Protein AF-A0A537DI95-F1 (afdb_monomer_lite)

Structure (mmCIF, N/CA/C/O backbone):
data_AF-A0A537DI95-F1
#
_entry.id   AF-A0A537DI95-F1
#
loop_
_atom_site.group_PDB
_atom_site.id
_atom_site.type_symbol
_atom_site.label_atom_id
_atom_site.label_alt_id
_atom_site.label_comp_id
_atom_site.label_asym_id
_atom_site.label_entity_id
_atom_site.label_seq_id
_atom_site.pdbx_PDB_ins_code
_atom_site.Cartn_x
_atom_site.Cartn_y
_atom_site.Cartn_z
_atom_site.occupancy
_atom_site.B_iso_or_equiv
_atom_site.auth_seq_id
_atom_site.auth_comp_id
_atom_site.auth_asym_id
_atom_site.auth_atom_id
_atom_site.pdbx_PDB_model_num
ATOM 1 N N . MET A 1 1 ? 97.291 -6.977 -95.701 1.00 36.62 1 MET A N 1
ATOM 2 C CA . MET A 1 1 ? 97.987 -6.094 -94.737 1.00 36.62 1 MET A CA 1
ATOM 3 C C . MET A 1 1 ? 97.280 -6.168 -93.389 1.00 36.62 1 MET A C 1
ATOM 5 O O . MET A 1 1 ? 96.060 -6.193 -93.351 1.00 36.62 1 MET A O 1
ATOM 9 N N . ARG A 1 2 ? 98.071 -6.293 -92.317 1.00 35.00 2 ARG A N 1
ATOM 10 C CA . ARG A 1 2 ? 97.693 -6.465 -90.901 1.00 35.00 2 ARG A CA 1
ATOM 11 C C . ARG A 1 2 ? 96.814 -5.337 -90.342 1.00 35.00 2 ARG A C 1
ATOM 13 O O . ARG A 1 2 ? 97.112 -4.180 -90.614 1.00 35.00 2 ARG A O 1
ATOM 20 N N . LYS A 1 3 ? 95.930 -5.691 -89.397 1.00 33.97 3 LYS A N 1
ATOM 21 C CA . LYS A 1 3 ? 95.768 -5.083 -88.047 1.00 33.97 3 LYS A CA 1
ATOM 22 C C . LYS A 1 3 ? 94.755 -5.940 -87.259 1.00 33.97 3 LYS A C 1
ATOM 24 O O . LYS A 1 3 ? 93.611 -6.040 -87.663 1.00 33.97 3 LYS A O 1
ATOM 29 N N . ARG A 1 4 ? 95.220 -6.864 -86.408 1.00 35.16 4 ARG A N 1
ATOM 30 C CA . ARG A 1 4 ? 95.488 -6.739 -84.953 1.00 35.16 4 ARG A CA 1
ATOM 31 C C . ARG A 1 4 ? 94.231 -6.430 -84.118 1.00 35.16 4 ARG A C 1
ATOM 33 O O . ARG A 1 4 ? 93.768 -5.299 -84.102 1.00 35.16 4 ARG A O 1
ATOM 40 N N . PHE A 1 5 ? 93.775 -7.464 -83.404 1.00 39.84 5 PHE A N 1
ATOM 41 C CA . PHE A 1 5 ? 92.898 -7.423 -82.227 1.00 39.84 5 PHE A CA 1
ATOM 42 C C . PHE A 1 5 ? 93.442 -6.495 -81.129 1.00 39.84 5 PHE A C 1
ATOM 44 O O . PHE A 1 5 ? 94.660 -6.314 -81.024 1.00 39.84 5 PHE A O 1
ATOM 51 N N . PRO A 1 6 ? 92.555 -6.065 -80.219 1.00 50.44 6 PRO A N 1
ATOM 52 C CA . PRO A 1 6 ? 92.798 -6.383 -78.819 1.00 50.44 6 PRO A CA 1
ATOM 53 C C . PRO A 1 6 ? 91.585 -7.008 -78.112 1.00 50.44 6 PRO A C 1
ATOM 55 O O . PRO A 1 6 ? 90.429 -6.672 -78.349 1.00 50.44 6 PRO A O 1
ATOM 58 N N . PHE A 1 7 ? 91.930 -7.935 -77.223 1.00 36.12 7 PHE A N 1
ATOM 59 C CA . PHE A 1 7 ? 91.171 -8.432 -76.079 1.00 36.12 7 PHE A CA 1
ATOM 60 C C . PHE A 1 7 ? 90.617 -7.289 -75.212 1.00 36.12 7 PHE A C 1
ATOM 62 O O . PHE A 1 7 ? 91.376 -6.374 -74.894 1.00 36.12 7 PHE A O 1
ATOM 69 N N . LEU A 1 8 ? 89.381 -7.413 -74.710 1.00 35.69 8 LEU A N 1
ATOM 70 C CA . LEU A 1 8 ? 89.008 -6.847 -73.407 1.00 35.69 8 LEU A CA 1
ATOM 71 C C . LEU A 1 8 ? 87.757 -7.514 -72.799 1.00 35.69 8 LEU A C 1
ATOM 73 O O . LEU A 1 8 ? 86.668 -7.470 -73.356 1.00 35.69 8 LEU A O 1
ATOM 77 N N . LEU A 1 9 ? 88.010 -8.122 -71.638 1.00 35.16 9 LEU A N 1
ATOM 78 C CA . LEU A 1 9 ? 87.173 -8.391 -70.464 1.00 35.16 9 LEU A CA 1
ATOM 79 C C . LEU A 1 9 ? 85.771 -9.026 -70.578 1.00 35.16 9 LEU A C 1
ATOM 81 O O . LEU A 1 9 ? 84.756 -8.394 -70.847 1.00 35.16 9 LEU A O 1
ATOM 85 N N . LEU A 1 10 ? 85.759 -10.272 -70.104 1.00 32.09 10 LEU A N 1
ATOM 86 C CA . LEU A 1 10 ? 84.747 -10.910 -69.268 1.00 32.09 10 LEU A CA 1
ATOM 87 C C . LEU A 1 10 ? 84.244 -9.973 -68.141 1.00 32.09 10 LEU A C 1
ATOM 89 O O . LEU A 1 10 ? 85.007 -9.640 -67.237 1.00 32.09 10 LEU A O 1
ATOM 93 N N . VAL A 1 11 ? 82.953 -9.628 -68.138 1.00 38.03 11 VAL A N 1
ATOM 94 C CA . VAL A 1 11 ? 82.204 -9.350 -66.900 1.00 38.03 11 VAL A CA 1
ATOM 95 C C . VAL A 1 11 ? 80.942 -10.202 -66.919 1.00 38.03 11 VAL A C 1
ATOM 97 O O . VAL A 1 11 ? 80.078 -10.078 -67.782 1.00 38.03 11 VAL A O 1
ATOM 100 N N . LEU A 1 12 ? 80.904 -11.114 -65.956 1.00 33.47 12 LEU A N 1
ATOM 101 C CA . LEU A 1 12 ? 79.814 -12.009 -65.622 1.00 33.47 12 LEU A CA 1
ATOM 102 C C . LEU A 1 12 ? 78.668 -11.180 -65.006 1.00 33.47 12 LEU A C 1
ATOM 104 O O . LEU A 1 12 ? 78.803 -10.696 -63.886 1.00 33.47 12 LEU A O 1
ATOM 108 N N . THR A 1 13 ? 77.531 -11.042 -65.684 1.00 41.41 13 THR A N 1
ATOM 109 C CA . THR A 1 13 ? 76.255 -10.678 -65.037 1.00 41.41 13 THR A CA 1
ATOM 110 C C . THR A 1 13 ? 75.228 -11.766 -65.307 1.00 41.41 13 THR A C 1
ATOM 112 O O . THR A 1 13 ? 74.263 -11.620 -66.049 1.00 41.41 13 THR A O 1
ATOM 115 N N . LEU A 1 14 ? 75.470 -12.908 -64.664 1.00 38.25 14 LEU A N 1
ATOM 116 C CA . LEU A 1 14 ? 74.474 -13.941 -64.443 1.00 38.25 14 LEU A CA 1
ATOM 117 C C . LEU A 1 14 ? 73.620 -13.526 -63.231 1.00 38.25 14 LEU A C 1
ATOM 119 O O . LEU A 1 14 ? 73.817 -14.030 -62.131 1.00 38.25 14 LEU A O 1
ATOM 123 N N . SER A 1 15 ? 72.687 -12.589 -63.400 1.00 35.62 15 SER A N 1
ATOM 124 C CA . SER A 1 15 ? 71.557 -12.471 -62.469 1.00 35.62 15 SER A CA 1
ATOM 125 C C . SER A 1 15 ? 70.355 -13.110 -63.133 1.00 35.62 15 SER A C 1
ATOM 127 O O . SER A 1 15 ? 69.683 -12.514 -63.974 1.00 35.62 15 SER A O 1
ATOM 129 N N . ALA A 1 16 ? 70.183 -14.383 -62.782 1.00 39.91 16 ALA A N 1
ATOM 130 C CA . ALA A 1 16 ? 69.050 -15.216 -63.114 1.00 39.91 16 ALA A CA 1
ATOM 131 C C . ALA A 1 16 ? 67.738 -14.436 -62.994 1.00 39.91 16 ALA A C 1
ATOM 133 O O . ALA A 1 16 ? 67.516 -13.694 -62.036 1.00 39.91 16 ALA A O 1
ATOM 134 N N . ALA A 1 17 ? 66.879 -14.659 -63.982 1.00 40.47 17 ALA A N 1
ATOM 135 C CA . ALA A 1 17 ? 65.472 -14.331 -63.950 1.00 40.47 17 ALA A CA 1
ATOM 136 C C . ALA A 1 17 ? 64.848 -14.875 -62.655 1.00 40.47 17 ALA A C 1
ATOM 138 O O . ALA A 1 17 ? 64.492 -16.048 -62.558 1.00 40.47 17 ALA A O 1
ATOM 139 N N . VAL A 1 18 ? 64.729 -14.013 -61.647 1.00 37.56 18 VAL A N 1
ATOM 140 C CA . VAL A 1 18 ? 63.833 -14.243 -60.522 1.00 37.56 18 VAL A CA 1
ATOM 141 C C . VAL A 1 18 ? 62.450 -13.908 -61.046 1.00 37.56 18 VAL A C 1
ATOM 143 O O . VAL A 1 18 ? 62.090 -12.746 -61.200 1.00 37.56 18 VAL A O 1
ATOM 146 N N . ILE A 1 19 ? 61.697 -14.947 -61.373 1.00 46.72 19 ILE A N 1
ATOM 147 C CA . ILE A 1 19 ? 60.244 -14.881 -61.409 1.00 46.72 19 ILE A CA 1
ATOM 148 C C . ILE A 1 19 ? 59.787 -14.722 -59.951 1.00 46.72 19 ILE A C 1
ATOM 150 O O . ILE A 1 19 ? 60.068 -15.620 -59.157 1.00 46.72 19 ILE A O 1
ATOM 154 N N . PRO A 1 20 ? 59.023 -13.686 -59.571 1.00 39.56 20 PRO A N 1
ATOM 155 C CA . PRO A 1 20 ? 58.058 -13.820 -58.502 1.00 39.56 20 PRO A CA 1
ATOM 156 C C . PRO A 1 20 ? 56.723 -14.139 -59.170 1.00 39.56 20 PRO A C 1
ATOM 158 O O . PRO A 1 20 ? 55.907 -13.274 -59.479 1.00 39.56 20 PRO A O 1
ATOM 161 N N . GLY A 1 21 ? 56.527 -15.429 -59.424 1.00 39.84 21 GLY A N 1
ATOM 162 C CA . GLY A 1 21 ? 55.197 -15.999 -59.358 1.00 39.84 21 GLY A CA 1
ATOM 163 C C . GLY A 1 21 ? 54.777 -15.944 -57.894 1.00 39.84 21 GLY A C 1
ATOM 164 O O . GLY A 1 21 ? 55.606 -16.172 -57.016 1.00 39.84 21 GLY A O 1
ATOM 165 N N . PHE A 1 22 ? 53.499 -15.646 -57.673 1.00 41.50 22 PHE A N 1
ATOM 166 C CA . PHE A 1 22 ? 52.815 -15.492 -56.384 1.00 41.50 22 PHE A CA 1
ATOM 167 C C . PHE A 1 22 ? 52.961 -14.124 -55.703 1.00 41.50 22 PHE A C 1
ATOM 169 O O . PHE A 1 22 ? 53.758 -13.954 -54.793 1.00 41.50 22 PHE A O 1
ATOM 176 N N . ILE A 1 23 ? 52.047 -13.206 -56.045 1.00 37.22 23 ILE A N 1
ATOM 177 C CA . ILE A 1 23 ? 51.017 -12.765 -55.087 1.00 37.22 23 ILE A CA 1
ATOM 178 C C . ILE A 1 23 ? 49.679 -12.707 -55.843 1.00 37.22 23 ILE A C 1
ATOM 180 O O . ILE A 1 23 ? 49.309 -11.687 -56.415 1.00 37.22 23 ILE A O 1
ATOM 184 N N . PHE A 1 24 ? 48.952 -13.826 -55.881 1.00 31.92 24 PHE A N 1
ATOM 185 C CA . PHE A 1 24 ? 47.509 -13.789 -56.123 1.00 31.92 24 PHE A CA 1
ATOM 186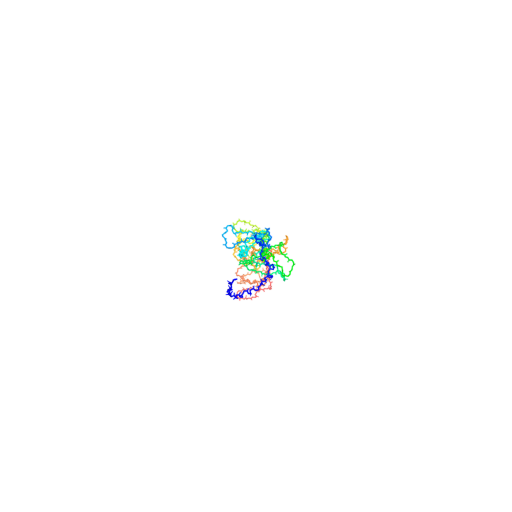 C C . PHE A 1 24 ? 46.818 -13.487 -54.790 1.00 31.92 24 PHE A C 1
ATOM 188 O O . PHE A 1 24 ? 47.122 -14.111 -53.776 1.00 31.92 24 PHE A O 1
ATOM 195 N N . SER A 1 25 ? 45.892 -12.528 -54.820 1.00 32.31 25 SER A N 1
ATOM 196 C CA . SER A 1 25 ? 44.996 -12.137 -53.727 1.00 32.31 25 SER A CA 1
ATOM 197 C C . SER A 1 25 ? 45.682 -11.704 -52.428 1.00 32.31 25 SER A C 1
ATOM 199 O O . SER A 1 25 ? 45.582 -12.369 -51.398 1.00 32.31 25 SER A O 1
ATOM 201 N N . ALA A 1 26 ? 46.196 -10.470 -52.412 1.00 32.50 26 ALA A N 1
ATOM 202 C CA . ALA A 1 26 ? 45.923 -9.650 -51.238 1.00 32.50 26 ALA A CA 1
ATOM 203 C C . ALA A 1 26 ? 44.394 -9.586 -51.134 1.00 32.50 26 ALA A C 1
ATOM 205 O O . ALA A 1 26 ? 43.740 -8.909 -51.927 1.00 32.50 26 ALA A O 1
ATOM 206 N N . ARG A 1 27 ? 43.796 -10.371 -50.230 1.00 35.31 27 ARG A N 1
ATOM 207 C CA . ARG A 1 27 ? 42.450 -10.057 -49.762 1.00 35.31 27 ARG A CA 1
ATOM 208 C C . ARG A 1 27 ? 42.554 -8.604 -49.321 1.00 35.31 27 ARG A C 1
ATOM 210 O O . ARG A 1 27 ? 43.265 -8.328 -48.360 1.00 35.31 27 ARG A O 1
ATOM 217 N N . ALA A 1 28 ? 41.940 -7.681 -50.053 1.00 37.25 28 ALA A N 1
ATOM 218 C CA . ALA A 1 28 ? 41.665 -6.370 -49.503 1.00 37.25 28 ALA A CA 1
ATOM 219 C C . ALA A 1 28 ? 40.758 -6.644 -48.297 1.00 37.25 28 ALA A C 1
ATOM 221 O O . ALA A 1 28 ? 39.563 -6.875 -48.449 1.00 37.25 28 ALA A O 1
ATOM 222 N N . SER A 1 29 ? 41.353 -6.807 -47.115 1.00 48.12 29 SER A N 1
ATOM 223 C CA . SER A 1 29 ? 40.622 -6.948 -45.867 1.00 48.12 29 SER A CA 1
ATOM 224 C C . SER A 1 29 ? 40.132 -5.552 -45.520 1.00 48.12 29 SER A C 1
ATOM 226 O O . SER A 1 29 ? 40.878 -4.726 -44.997 1.00 48.12 29 SER A O 1
ATOM 228 N N . GLY A 1 30 ? 38.913 -5.267 -45.941 1.00 56.25 30 GLY A N 1
ATOM 229 C CA . GLY A 1 30 ? 38.257 -3.987 -45.765 1.00 56.25 30 GLY A CA 1
ATOM 230 C C . GLY A 1 30 ? 36.872 -4.062 -46.386 1.00 56.25 30 GLY A C 1
ATOM 231 O O . GLY A 1 30 ? 36.700 -4.644 -47.459 1.00 56.25 30 GLY A O 1
ATOM 232 N N . CYS A 1 31 ? 35.880 -3.484 -45.720 1.00 68.31 31 CYS A N 1
ATOM 233 C CA . CYS A 1 31 ? 34.592 -3.198 -46.332 1.00 68.31 31 CYS A CA 1
ATOM 234 C C . CYS A 1 31 ? 34.816 -2.300 -47.563 1.00 68.31 31 CYS A C 1
ATOM 236 O O . CYS A 1 31 ? 35.780 -1.528 -47.628 1.00 68.31 31 CYS A O 1
ATOM 238 N N . THR A 1 32 ? 33.916 -2.354 -48.543 1.00 64.88 32 THR A N 1
ATOM 239 C CA . THR A 1 32 ? 33.820 -1.284 -49.541 1.00 64.88 32 THR A CA 1
ATOM 240 C C . THR A 1 32 ? 33.408 -0.015 -48.804 1.00 64.88 32 THR A C 1
ATOM 242 O O . THR A 1 32 ? 32.248 0.108 -48.433 1.00 64.88 32 THR A O 1
ATOM 245 N N . THR A 1 33 ? 34.363 0.877 -48.531 1.00 67.12 33 THR A N 1
A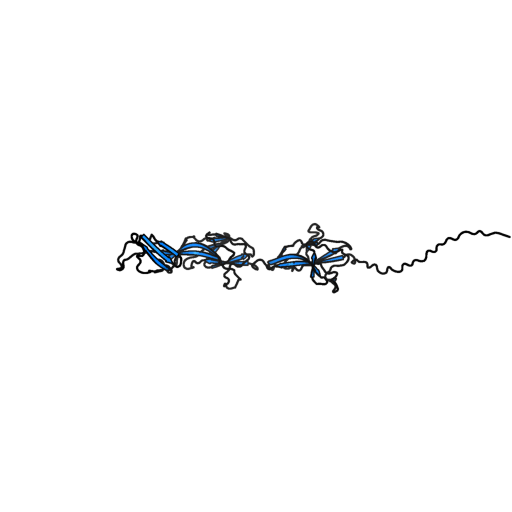TOM 246 C CA . THR A 1 33 ? 34.159 2.086 -47.721 1.00 67.12 33 THR A CA 1
ATOM 247 C C . THR A 1 33 ? 32.907 2.852 -48.155 1.00 67.12 33 THR A C 1
ATOM 249 O O . THR A 1 33 ? 32.809 3.170 -49.346 1.00 67.12 33 THR A O 1
ATOM 252 N N . PRO A 1 34 ? 31.998 3.201 -47.222 1.00 77.44 34 PRO A N 1
ATOM 253 C CA . PRO A 1 34 ? 32.125 3.111 -45.756 1.00 77.44 34 PRO A CA 1
ATOM 254 C C . PRO A 1 34 ? 31.781 1.735 -45.144 1.00 77.44 34 PRO A C 1
ATOM 256 O O . PRO A 1 34 ? 30.973 0.991 -45.688 1.00 77.44 34 PRO A O 1
ATOM 259 N N . CYS A 1 35 ? 32.355 1.432 -43.973 1.00 84.38 35 CYS A N 1
ATOM 260 C CA . CYS A 1 35 ? 31.977 0.276 -43.146 1.00 84.38 35 CYS A CA 1
ATOM 261 C C . CYS A 1 35 ? 30.748 0.614 -42.308 1.00 84.38 35 CYS A C 1
ATOM 263 O O . CYS A 1 35 ? 30.704 1.680 -41.697 1.00 84.38 35 CYS A O 1
ATOM 265 N N . SER A 1 36 ? 29.790 -0.303 -42.219 1.00 89.38 36 SER A N 1
ATOM 266 C CA . SER A 1 36 ? 28.550 -0.097 -41.465 1.00 89.38 36 SER A CA 1
ATOM 267 C C . SER A 1 36 ? 28.522 -0.902 -40.167 1.00 89.38 36 SER A C 1
ATOM 269 O O . SER A 1 36 ? 28.853 -2.086 -40.159 1.00 89.38 36 SER A O 1
ATOM 271 N N . VAL A 1 37 ? 28.095 -0.276 -39.070 1.00 89.38 37 VAL A N 1
ATOM 272 C CA . VAL A 1 37 ? 27.913 -0.906 -37.756 1.00 89.38 37 VAL A CA 1
ATOM 273 C C . VAL A 1 37 ? 26.501 -0.629 -37.256 1.00 89.38 37 VAL A C 1
ATOM 275 O O . VAL A 1 37 ? 26.156 0.506 -36.933 1.00 89.38 37 VAL A O 1
ATOM 278 N N . ASP A 1 38 ? 25.692 -1.677 -37.152 1.00 91.75 38 ASP A N 1
ATOM 279 C CA . ASP A 1 38 ? 24.357 -1.607 -36.573 1.00 91.75 38 ASP A CA 1
ATOM 280 C C . ASP A 1 38 ? 24.439 -1.685 -35.048 1.00 91.75 38 ASP A C 1
ATOM 282 O O . ASP A 1 38 ? 24.981 -2.634 -34.471 1.00 91.75 38 ASP A O 1
ATOM 286 N N . THR A 1 39 ? 23.826 -0.702 -34.397 1.00 92.00 39 THR A N 1
ATOM 287 C CA . THR A 1 39 ? 23.592 -0.690 -32.953 1.00 92.00 39 THR A CA 1
ATOM 288 C C . THR A 1 39 ? 22.098 -0.705 -32.683 1.00 92.00 39 THR A C 1
ATOM 290 O O . THR A 1 39 ? 21.354 0.199 -33.073 1.00 92.00 39 THR A O 1
ATOM 293 N N . ILE A 1 40 ? 21.634 -1.760 -32.027 1.00 93.56 40 ILE A N 1
ATOM 294 C CA . ILE A 1 40 ? 20.204 -1.998 -31.825 1.00 93.56 40 ILE A CA 1
ATOM 295 C C . ILE A 1 40 ? 19.898 -2.263 -30.355 1.00 93.56 40 ILE A C 1
ATOM 297 O O . ILE A 1 40 ? 20.807 -2.454 -29.551 1.00 93.56 40 ILE A O 1
ATOM 301 N N . THR A 1 41 ? 18.626 -2.232 -29.971 1.00 93.88 41 THR A N 1
ATOM 302 C CA . THR A 1 41 ? 18.210 -2.462 -28.582 1.00 93.88 41 THR A CA 1
ATOM 303 C C . THR A 1 41 ? 17.019 -3.406 -28.490 1.00 93.88 41 THR A C 1
ATOM 305 O O . THR A 1 41 ? 16.176 -3.461 -29.382 1.00 93.88 41 THR A O 1
ATOM 308 N N . ASN A 1 42 ? 16.936 -4.143 -27.380 1.00 92.19 42 ASN A N 1
ATOM 309 C CA . ASN A 1 42 ? 15.781 -4.974 -27.042 1.00 92.19 42 ASN A CA 1
ATOM 310 C C . ASN A 1 42 ? 14.643 -4.188 -26.358 1.00 92.19 42 ASN A C 1
ATOM 312 O O . ASN A 1 42 ? 13.634 -4.781 -25.976 1.00 92.19 42 ASN A O 1
ATOM 316 N N . VAL A 1 43 ? 14.799 -2.875 -26.170 1.00 92.25 43 VAL A N 1
ATOM 317 C CA . VAL A 1 43 ? 13.762 -1.993 -25.624 1.00 92.25 43 VAL A CA 1
ATOM 318 C C . VAL A 1 43 ? 12.703 -1.709 -26.700 1.00 92.25 43 VAL A C 1
ATOM 320 O O . VAL A 1 43 ? 13.043 -1.163 -27.750 1.00 92.25 43 VAL A O 1
ATOM 323 N N . PRO A 1 44 ? 11.413 -2.019 -26.465 1.00 92.38 44 PRO A N 1
ATOM 324 C CA . PRO A 1 44 ? 10.341 -1.620 -27.374 1.00 92.38 44 PRO A CA 1
ATOM 325 C C . PRO A 1 44 ? 10.199 -0.094 -27.435 1.00 92.38 44 PRO A C 1
ATOM 327 O O . PRO A 1 44 ? 10.202 0.569 -26.398 1.00 92.38 44 PRO A O 1
ATOM 330 N N . SER A 1 45 ? 9.973 0.467 -28.624 1.00 89.31 45 SER A N 1
ATOM 331 C CA . SER A 1 45 ? 9.811 1.920 -28.810 1.00 89.31 45 SER A CA 1
ATOM 332 C C . SER A 1 45 ? 8.622 2.517 -28.045 1.00 89.31 45 SER A C 1
ATOM 334 O O . SER A 1 45 ? 8.646 3.693 -27.696 1.00 89.31 45 SER A O 1
ATOM 336 N N . SER A 1 46 ? 7.600 1.711 -27.735 1.00 85.69 46 SER A N 1
ATOM 337 C CA . SER A 1 46 ? 6.465 2.105 -26.888 1.00 85.69 46 SER A CA 1
ATOM 338 C C . SER A 1 46 ? 6.835 2.309 -25.415 1.00 85.69 46 SER A C 1
ATOM 340 O O . SER A 1 46 ? 6.063 2.895 -24.663 1.00 85.69 46 SER A O 1
ATOM 342 N N . GLU A 1 47 ? 7.975 1.776 -24.978 1.00 87.19 47 GLU A N 1
ATOM 343 C CA . GLU A 1 47 ? 8.453 1.873 -23.597 1.00 87.19 47 GLU A CA 1
ATOM 344 C C . GLU A 1 47 ? 9.443 3.028 -23.443 1.00 87.19 47 GLU A C 1
ATOM 346 O O . GLU A 1 47 ? 9.440 3.706 -22.420 1.00 87.19 47 GLU A O 1
ATOM 351 N N . GLY A 1 48 ? 10.269 3.291 -24.455 1.00 87.38 48 GLY A N 1
ATOM 352 C CA . GLY A 1 48 ? 11.190 4.420 -24.442 1.00 87.38 48 GLY A CA 1
ATOM 353 C C . GLY A 1 48 ? 12.122 4.446 -25.645 1.00 87.38 48 GLY A C 1
ATOM 354 O O . GLY A 1 48 ? 12.164 3.516 -26.450 1.00 87.38 48 GLY A O 1
ATOM 355 N N . VAL A 1 49 ? 12.893 5.528 -25.745 1.00 92.50 49 VAL A N 1
ATOM 356 C CA . VAL A 1 49 ? 13.938 5.698 -26.758 1.00 92.50 49 VAL A CA 1
ATOM 357 C C . VAL A 1 49 ? 15.291 5.678 -26.059 1.00 92.50 49 VAL A C 1
ATOM 359 O O . VAL A 1 49 ? 15.561 6.524 -25.208 1.00 92.50 49 VAL A O 1
ATOM 362 N N . VAL A 1 50 ? 16.145 4.719 -26.416 1.00 94.38 50 VAL A N 1
ATOM 363 C CA . VAL A 1 50 ? 17.511 4.637 -25.884 1.00 94.38 50 VAL A CA 1
ATOM 364 C C . VAL A 1 50 ? 18.422 5.536 -26.712 1.00 94.38 50 VAL A C 1
ATOM 366 O O . VAL A 1 50 ? 18.535 5.336 -27.916 1.00 94.38 50 VAL A O 1
ATOM 369 N N . GLN A 1 51 ? 19.077 6.508 -26.080 1.00 95.44 51 GLN A N 1
ATOM 370 C CA . GLN A 1 51 ? 20.066 7.371 -26.722 1.00 95.44 51 GLN A CA 1
ATOM 371 C C . GLN A 1 51 ? 21.486 6.852 -26.495 1.00 95.44 51 GLN A C 1
ATOM 373 O O . GLN A 1 51 ? 21.839 6.384 -25.404 1.00 95.44 51 GLN A O 1
ATOM 378 N N . VAL A 1 52 ? 22.319 7.015 -27.516 1.00 95.75 52 VAL A N 1
ATOM 379 C CA . VAL A 1 52 ? 23.763 6.810 -27.470 1.00 95.75 52 VAL A CA 1
ATOM 380 C C . VAL A 1 52 ? 24.516 8.056 -27.903 1.00 95.75 52 VAL A C 1
ATOM 382 O O . VAL A 1 52 ? 24.012 8.856 -28.682 1.00 95.75 52 VAL A O 1
ATOM 385 N N . GLN A 1 53 ? 25.740 8.192 -27.412 1.00 96.44 53 GLN A N 1
ATOM 386 C CA . GLN A 1 53 ? 26.706 9.209 -27.796 1.00 96.44 53 GLN A CA 1
ATOM 387 C C . GLN A 1 53 ? 27.880 8.545 -28.520 1.00 96.44 53 GLN A C 1
ATOM 389 O O . GLN A 1 53 ? 28.473 7.603 -27.987 1.00 96.44 53 GLN A O 1
ATOM 394 N N . LEU A 1 54 ? 28.222 9.046 -29.706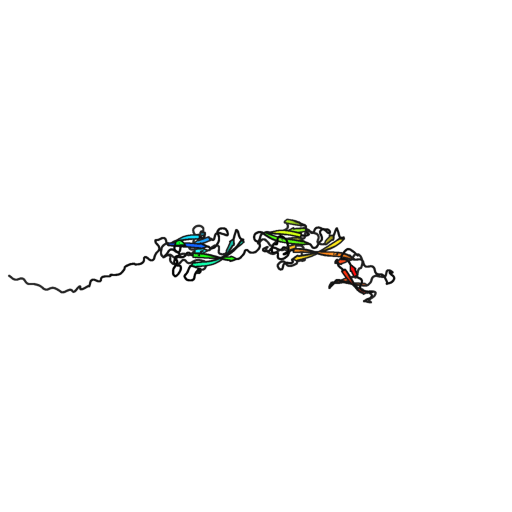 1.00 95.44 54 LEU A N 1
ATOM 395 C CA . LEU A 1 54 ? 29.371 8.591 -30.490 1.00 95.44 54 LEU A CA 1
ATOM 396 C C . LEU A 1 54 ? 30.637 9.376 -30.105 1.00 95.44 54 LEU A C 1
ATOM 398 O O . LEU A 1 54 ? 30.594 10.601 -30.004 1.00 95.44 54 LEU A O 1
ATOM 402 N N . ASP A 1 55 ? 31.751 8.675 -29.880 1.00 93.19 55 ASP A N 1
ATOM 403 C CA . ASP A 1 55 ? 33.109 9.221 -29.691 1.00 93.19 55 ASP A CA 1
ATOM 404 C C . ASP A 1 55 ? 33.239 10.349 -28.661 1.00 93.19 55 ASP A C 1
ATOM 406 O O . ASP A 1 55 ? 34.083 11.236 -28.773 1.00 93.19 55 ASP A O 1
ATOM 410 N N . SER A 1 56 ? 32.388 10.329 -27.630 1.00 89.56 56 SER A N 1
ATOM 411 C CA . SER A 1 56 ? 32.285 11.405 -26.630 1.00 89.56 56 SER A CA 1
ATOM 412 C C . SER A 1 56 ? 32.036 12.801 -27.232 1.00 89.56 56 SER A C 1
ATOM 414 O O . SER A 1 56 ? 32.253 13.814 -26.564 1.00 89.56 56 SER A O 1
ATOM 416 N N . GLY A 1 57 ? 31.556 12.876 -28.477 1.00 90.12 57 GLY A N 1
ATOM 417 C CA . GLY A 1 57 ? 31.255 14.126 -29.161 1.00 90.12 57 GLY A CA 1
ATOM 418 C C . GLY A 1 57 ? 30.085 14.870 -28.514 1.00 90.12 57 GLY A C 1
ATOM 419 O O . GLY A 1 57 ? 29.210 14.276 -27.884 1.00 90.12 57 GLY A O 1
ATOM 420 N N . VAL A 1 58 ? 30.040 16.193 -28.664 1.00 90.69 58 VAL A N 1
ATOM 421 C CA . VAL A 1 58 ? 29.003 17.024 -28.032 1.00 90.69 58 VAL A CA 1
ATOM 422 C C . VAL A 1 58 ? 27.629 16.741 -28.654 1.00 90.69 58 VAL A C 1
ATOM 424 O O . VAL A 1 58 ? 27.486 16.658 -29.878 1.00 90.69 58 VAL A O 1
ATOM 427 N N . CYS A 1 59 ? 26.610 16.596 -27.808 1.00 88.12 59 CYS A N 1
ATOM 428 C CA . CYS A 1 59 ? 25.217 16.469 -28.231 1.00 88.12 59 CYS A CA 1
ATOM 429 C C . CYS A 1 59 ? 24.604 17.855 -28.513 1.00 88.12 59 CYS A C 1
ATOM 431 O O . CYS A 1 59 ? 24.978 18.823 -27.854 1.00 88.12 59 CYS A O 1
ATOM 433 N N . PRO A 1 60 ? 23.680 17.985 -29.483 1.00 90.06 60 PRO A N 1
ATOM 434 C CA . PRO A 1 60 ? 22.906 16.905 -30.103 1.00 90.06 60 PRO A CA 1
ATOM 435 C C . PRO A 1 60 ? 23.570 16.236 -31.314 1.00 90.06 60 PRO A C 1
ATOM 437 O O . PRO A 1 60 ? 23.156 15.146 -31.680 1.00 90.06 60 PRO A O 1
ATOM 440 N N . ALA A 1 61 ? 24.604 16.838 -31.909 1.00 90.50 61 ALA A N 1
ATOM 441 C CA . ALA A 1 61 ? 25.172 16.381 -33.184 1.00 90.50 61 ALA A CA 1
ATOM 442 C C . ALA A 1 61 ? 25.748 14.952 -33.152 1.00 90.50 61 ALA A C 1
ATOM 444 O O . ALA A 1 61 ? 25.768 14.283 -34.178 1.00 90.50 61 ALA A O 1
ATOM 445 N N . ASN A 1 62 ? 26.196 14.487 -31.982 1.00 92.88 62 ASN A N 1
ATOM 446 C CA . ASN A 1 62 ? 26.766 13.149 -31.789 1.00 92.88 62 ASN A CA 1
ATOM 447 C C . ASN A 1 62 ? 25.882 12.236 -30.926 1.00 92.88 62 ASN A C 1
ATOM 449 O O . ASN A 1 62 ? 26.353 11.208 -30.439 1.00 92.88 62 ASN A O 1
ATOM 453 N N . CYS A 1 63 ? 24.626 12.628 -30.700 1.00 94.81 63 CYS A N 1
ATOM 454 C CA . CYS A 1 63 ? 23.636 11.842 -29.977 1.00 94.81 63 CYS A CA 1
ATOM 455 C C . CYS A 1 63 ? 22.671 11.186 -30.969 1.00 94.81 63 CYS A C 1
ATOM 457 O O . CYS A 1 63 ? 22.085 11.867 -31.809 1.00 94.81 63 CYS A O 1
ATOM 459 N N . PHE A 1 64 ? 22.460 9.880 -30.836 1.00 95.19 64 PHE A N 1
ATOM 460 C CA . PHE A 1 64 ? 21.621 9.101 -31.740 1.00 95.19 64 PHE A CA 1
ATOM 461 C C . PHE A 1 64 ? 20.675 8.200 -30.954 1.00 95.19 64 PHE A C 1
ATOM 463 O O . PHE A 1 64 ? 21.033 7.665 -29.907 1.00 95.19 64 PHE A O 1
ATOM 470 N N . SER A 1 65 ? 19.472 7.989 -31.483 1.00 94.62 65 SER A N 1
ATOM 471 C CA . SER A 1 65 ? 18.543 6.991 -30.943 1.00 94.62 65 SER A CA 1
ATOM 472 C C . SER A 1 65 ? 18.941 5.607 -31.441 1.00 94.62 65 SER A C 1
ATOM 474 O O . SER A 1 65 ? 19.184 5.460 -32.633 1.00 94.62 65 SER A O 1
ATOM 476 N N . LEU A 1 66 ? 18.997 4.603 -30.566 1.00 90.75 66 LEU A N 1
ATOM 477 C CA . LEU A 1 66 ? 19.311 3.225 -30.945 1.00 90.75 66 LEU A CA 1
ATOM 478 C C . LEU A 1 66 ? 18.282 2.605 -31.886 1.00 90.75 66 LEU A C 1
ATOM 480 O O . LEU A 1 66 ? 17.154 3.079 -32.009 1.00 90.75 66 LEU A O 1
ATOM 484 N N . ASN A 1 67 ? 18.712 1.507 -32.513 1.00 92.69 67 ASN A N 1
ATOM 485 C CA . ASN A 1 67 ? 18.290 1.057 -33.838 1.00 92.69 67 ASN A CA 1
ATOM 486 C C . ASN A 1 67 ? 18.849 1.989 -34.922 1.00 92.69 67 ASN A C 1
ATOM 488 O O . ASN A 1 67 ? 18.121 2.488 -35.778 1.00 92.69 67 ASN A O 1
ATOM 492 N N . HIS A 1 68 ? 20.162 2.229 -34.839 1.00 93.00 68 HIS A N 1
ATOM 493 C CA . HIS A 1 68 ? 20.919 3.118 -35.712 1.00 93.00 68 HIS A CA 1
ATOM 494 C C . HIS A 1 68 ? 22.105 2.395 -36.347 1.00 93.00 68 HIS A C 1
ATOM 496 O O . HIS A 1 68 ? 22.797 1.620 -35.680 1.00 93.00 68 HIS A O 1
ATOM 502 N N . THR A 1 69 ? 22.361 2.707 -37.614 1.00 93.06 69 THR A N 1
ATOM 503 C CA . THR A 1 69 ? 23.519 2.228 -38.370 1.00 93.06 69 THR A CA 1
ATOM 504 C C . THR A 1 69 ? 24.547 3.345 -38.461 1.00 93.06 69 THR A C 1
ATOM 506 O O . THR A 1 69 ? 24.298 4.370 -39.093 1.00 93.06 69 THR A O 1
ATOM 509 N N . PHE A 1 70 ? 25.710 3.145 -37.850 1.00 91.50 70 PHE A N 1
ATOM 510 C CA . PHE A 1 70 ? 26.844 4.050 -37.984 1.00 91.50 70 PHE A CA 1
ATOM 511 C C . PHE A 1 70 ? 27.688 3.683 -39.198 1.00 91.50 70 PHE A C 1
ATOM 513 O O . PHE A 1 70 ? 27.888 2.504 -39.483 1.00 91.50 70 PHE A O 1
ATOM 520 N N . THR A 1 71 ? 28.223 4.691 -39.881 1.00 90.94 71 THR A N 1
ATOM 521 C CA . THR A 1 71 ? 29.142 4.507 -41.008 1.00 90.94 71 THR A CA 1
ATOM 522 C C . THR A 1 71 ? 30.520 5.047 -40.664 1.00 90.94 71 THR A C 1
ATOM 524 O O . THR A 1 71 ? 30.653 6.224 -40.328 1.00 90.94 71 THR A O 1
ATOM 527 N N . PHE A 1 72 ? 31.543 4.210 -40.799 1.00 88.69 72 PHE A N 1
ATOM 528 C CA . PHE A 1 72 ? 32.922 4.525 -40.447 1.00 88.69 72 PHE A CA 1
ATOM 529 C C . PHE A 1 72 ? 33.864 4.358 -41.640 1.00 88.69 72 PHE A C 1
ATOM 531 O O . PHE A 1 72 ? 33.586 3.619 -42.591 1.00 88.69 72 PHE A O 1
ATOM 538 N N . ALA A 1 73 ? 34.990 5.069 -41.603 1.00 86.62 73 ALA A N 1
ATOM 539 C CA . ALA A 1 73 ? 36.071 4.841 -42.552 1.00 86.62 73 ALA A CA 1
ATOM 540 C C . ALA A 1 73 ? 36.721 3.477 -42.280 1.00 86.62 73 ALA A C 1
ATOM 542 O O . ALA A 1 73 ? 36.686 2.979 -41.163 1.00 86.62 73 ALA A O 1
ATOM 543 N N . ASN A 1 74 ? 37.328 2.863 -43.295 1.00 84.38 74 ASN A N 1
ATOM 544 C CA . ASN A 1 74 ? 38.023 1.592 -43.096 1.00 84.38 74 ASN A CA 1
ATOM 545 C C . ASN A 1 74 ? 39.173 1.766 -42.088 1.00 84.38 74 ASN A C 1
ATOM 547 O O . ASN A 1 74 ? 39.892 2.767 -42.142 1.00 84.38 74 ASN A O 1
ATOM 551 N N . ASN A 1 75 ? 39.383 0.764 -41.232 1.00 83.56 75 ASN A N 1
ATOM 552 C CA . ASN A 1 75 ? 40.450 0.728 -40.227 1.00 83.56 75 ASN A CA 1
ATOM 553 C C . ASN A 1 75 ? 40.337 1.797 -39.115 1.00 83.56 75 ASN A C 1
ATOM 555 O O . ASN A 1 75 ? 41.351 2.189 -38.536 1.00 83.56 75 ASN A O 1
ATOM 559 N N . THR A 1 76 ? 39.133 2.269 -38.784 1.00 86.38 76 THR A N 1
ATOM 560 C CA . THR A 1 76 ? 38.919 3.126 -37.605 1.00 86.38 76 THR A CA 1
ATOM 561 C C . THR A 1 76 ? 38.242 2.370 -36.465 1.00 86.38 76 THR A C 1
ATOM 563 O O . THR A 1 76 ? 37.524 1.388 -36.677 1.00 86.38 76 THR A O 1
ATOM 566 N N . GLN A 1 77 ? 38.496 2.825 -35.239 1.00 88.06 77 GLN A N 1
ATOM 567 C CA . GLN A 1 77 ? 37.814 2.383 -34.024 1.00 88.06 77 GLN A CA 1
ATOM 568 C C . GLN A 1 77 ? 37.008 3.549 -33.461 1.00 88.06 77 GLN A C 1
ATOM 570 O O . GLN A 1 77 ? 37.479 4.686 -33.463 1.00 88.06 77 GLN A O 1
ATOM 575 N N . HIS A 1 78 ? 35.817 3.240 -32.967 1.00 90.94 78 HIS A N 1
ATOM 576 C CA . HIS A 1 78 ? 34.865 4.209 -32.434 1.00 90.94 78 HIS A CA 1
ATOM 577 C C . HIS A 1 78 ? 34.246 3.711 -31.130 1.00 90.94 78 HIS A C 1
ATOM 579 O O . HIS A 1 78 ? 34.170 2.502 -30.881 1.00 90.94 78 HIS A O 1
ATOM 585 N N . THR A 1 79 ? 33.758 4.643 -30.318 1.00 94.19 79 THR A N 1
ATOM 586 C CA . THR A 1 79 ? 33.071 4.362 -29.056 1.00 94.19 79 THR A CA 1
ATOM 587 C C . THR A 1 79 ? 31.607 4.764 -29.123 1.00 94.19 79 THR A C 1
ATOM 589 O O . THR A 1 79 ? 31.272 5.870 -29.541 1.00 94.19 79 THR A O 1
ATOM 592 N N . VAL A 1 80 ? 30.718 3.877 -28.677 1.00 95.19 80 VAL A N 1
ATOM 593 C CA . VAL A 1 80 ? 29.277 4.146 -28.596 1.00 95.19 80 VAL A CA 1
ATOM 594 C C . VAL A 1 80 ? 28.838 4.026 -27.141 1.00 95.19 80 VAL A C 1
ATOM 596 O O . VAL A 1 80 ? 28.742 2.934 -26.576 1.00 95.19 80 VAL A O 1
ATOM 599 N N . LYS A 1 81 ? 28.584 5.170 -26.505 1.00 95.56 81 LYS A N 1
ATOM 600 C CA . LYS A 1 81 ? 28.199 5.258 -25.095 1.00 95.56 81 LYS A CA 1
ATOM 601 C C . LYS A 1 81 ? 26.688 5.339 -24.952 1.00 95.56 81 LYS A C 1
ATOM 603 O O . LYS A 1 81 ? 26.079 6.287 -25.428 1.00 95.56 81 LYS A O 1
ATOM 608 N N . VAL A 1 82 ? 26.081 4.409 -24.224 1.00 95.75 82 VAL A N 1
ATOM 609 C CA . VAL A 1 82 ? 24.666 4.488 -23.839 1.00 95.75 82 VAL A CA 1
ATOM 610 C C . VAL A 1 82 ? 24.476 5.581 -22.795 1.00 95.75 82 VAL A C 1
ATOM 612 O O . VAL A 1 82 ? 25.138 5.575 -21.755 1.00 95.75 82 VAL A O 1
ATOM 615 N N . LEU A 1 83 ? 23.561 6.512 -23.066 1.00 94.38 83 LEU A N 1
ATOM 616 C CA . LEU A 1 83 ? 23.237 7.618 -22.165 1.00 94.38 83 LEU A CA 1
ATOM 617 C C . LEU A 1 83 ? 22.130 7.241 -21.176 1.00 94.38 83 LEU A C 1
ATOM 619 O O . LEU A 1 83 ? 22.203 7.586 -20.000 1.00 94.38 83 LEU A O 1
ATOM 623 N N . ASN A 1 84 ? 21.125 6.491 -21.626 1.00 92.75 84 ASN A N 1
ATOM 624 C CA . ASN A 1 84 ? 19.990 6.084 -20.797 1.00 92.75 84 ASN A CA 1
ATOM 625 C C . ASN A 1 84 ? 20.244 4.728 -20.128 1.00 92.75 84 ASN A C 1
ATOM 627 O O . ASN A 1 84 ? 19.550 3.755 -20.411 1.00 92.75 84 ASN A O 1
ATOM 631 N N . THR A 1 85 ? 21.242 4.625 -19.250 1.00 93.44 85 THR A N 1
ATOM 632 C CA . THR A 1 85 ? 21.586 3.343 -18.599 1.00 93.44 85 THR A CA 1
ATOM 633 C C . THR A 1 85 ? 20.498 2.814 -17.659 1.00 93.44 85 THR A C 1
ATOM 635 O O . THR A 1 85 ? 20.489 1.623 -17.354 1.00 93.44 85 THR A O 1
ATOM 638 N N . PHE A 1 86 ? 19.551 3.660 -17.245 1.00 93.44 86 PHE A N 1
ATOM 639 C CA . PHE A 1 86 ? 18.350 3.278 -16.507 1.00 93.44 86 PHE A CA 1
ATOM 640 C C . PHE A 1 86 ? 17.158 4.152 -16.911 1.00 93.44 86 PHE A C 1
ATOM 642 O O . PHE A 1 86 ? 17.301 5.372 -17.008 1.00 93.44 86 PHE A O 1
ATOM 649 N N . PHE A 1 87 ? 15.981 3.549 -17.108 1.00 89.25 87 PHE A N 1
ATOM 650 C CA . PHE A 1 87 ? 14.718 4.279 -17.267 1.00 89.25 87 PHE A CA 1
ATOM 651 C C . PHE A 1 87 ? 13.492 3.414 -16.926 1.00 89.25 87 PHE A C 1
ATOM 653 O O . PHE A 1 87 ? 13.564 2.185 -16.831 1.00 89.25 87 PHE A O 1
ATOM 660 N N . ILE A 1 88 ? 12.347 4.075 -16.738 1.00 86.19 88 ILE A N 1
ATOM 661 C CA . ILE A 1 88 ? 11.041 3.440 -16.537 1.00 86.19 88 ILE A CA 1
ATOM 662 C C . ILE A 1 88 ? 10.277 3.494 -17.858 1.00 86.19 88 ILE A C 1
ATOM 664 O O . ILE A 1 88 ? 10.155 4.559 -18.458 1.00 86.19 88 ILE A O 1
ATOM 668 N N . GLY A 1 89 ? 9.776 2.344 -18.303 1.00 85.56 89 GLY A N 1
ATOM 669 C CA . GLY A 1 89 ? 8.994 2.212 -19.522 1.00 85.56 89 GLY A CA 1
ATOM 670 C C . GLY A 1 89 ? 7.697 3.010 -19.440 1.00 85.56 89 GLY A C 1
ATOM 671 O O . GLY A 1 89 ? 6.915 2.824 -18.506 1.00 85.56 89 GLY A O 1
ATOM 672 N N . ALA A 1 90 ? 7.464 3.887 -20.413 1.00 79.88 90 ALA A N 1
ATOM 673 C CA . ALA A 1 90 ? 6.347 4.827 -20.417 1.00 79.88 90 ALA A CA 1
ATOM 674 C C . ALA A 1 90 ? 4.972 4.137 -20.418 1.00 79.88 90 ALA A C 1
ATOM 676 O O . ALA A 1 90 ? 4.026 4.651 -19.826 1.00 79.88 90 ALA A O 1
ATOM 677 N N . LEU A 1 91 ? 4.857 2.973 -21.067 1.00 77.44 91 LEU A N 1
ATOM 678 C CA . LEU A 1 91 ? 3.586 2.262 -21.212 1.00 77.44 91 LEU A CA 1
ATOM 679 C C . LEU A 1 91 ? 3.358 1.223 -20.110 1.00 77.44 91 LEU A C 1
ATOM 681 O O . LEU A 1 91 ? 2.243 1.081 -19.607 1.00 77.44 91 LEU A O 1
ATOM 685 N N . SER A 1 92 ? 4.389 0.451 -19.764 1.00 79.31 92 SER A N 1
ATOM 686 C CA . SER A 1 92 ? 4.241 -0.664 -18.823 1.00 79.31 92 SER A CA 1
ATOM 687 C C . SER A 1 92 ? 4.659 -0.340 -17.393 1.00 79.31 92 SER A C 1
ATOM 689 O O . SER A 1 92 ? 4.328 -1.111 -16.492 1.00 79.31 92 SER A O 1
ATOM 691 N N . GLY A 1 93 ? 5.422 0.733 -17.176 1.00 76.31 93 GLY A N 1
ATOM 692 C CA . GLY A 1 93 ? 6.083 1.017 -15.904 1.00 76.31 93 GLY A CA 1
ATOM 693 C C . GLY A 1 93 ? 7.243 0.067 -15.580 1.00 76.31 93 GLY A C 1
ATOM 694 O O . GLY A 1 93 ? 7.801 0.144 -14.486 1.00 76.31 93 GLY A O 1
ATOM 695 N N . LYS A 1 94 ? 7.611 -0.857 -16.485 1.00 85.06 94 LYS A N 1
ATOM 696 C CA . LYS A 1 94 ? 8.748 -1.770 -16.284 1.00 85.06 94 LYS A CA 1
ATOM 697 C C . LYS A 1 94 ? 10.034 -0.969 -16.153 1.00 85.06 94 LYS A C 1
ATOM 699 O O . LYS A 1 94 ? 10.189 0.078 -16.771 1.00 85.06 94 LYS A O 1
ATOM 704 N N . ARG A 1 95 ? 10.981 -1.474 -15.371 1.00 88.94 95 ARG A N 1
ATOM 705 C CA . ARG A 1 95 ? 12.273 -0.809 -15.187 1.00 88.94 95 ARG A CA 1
ATOM 706 C C . ARG A 1 95 ? 13.312 -1.488 -16.058 1.00 88.94 95 ARG A C 1
ATOM 708 O O . ARG A 1 95 ? 13.511 -2.700 -15.949 1.00 88.94 95 ARG A O 1
ATOM 715 N N . TYR A 1 96 ? 13.949 -0.691 -16.898 1.00 93.06 96 TYR A N 1
ATOM 716 C CA . TYR A 1 96 ? 14.973 -1.112 -17.834 1.00 93.06 96 TYR A CA 1
ATOM 717 C C . TYR A 1 96 ? 16.327 -0.657 -17.297 1.00 93.06 96 TYR A C 1
ATOM 719 O O . TYR A 1 96 ? 16.561 0.542 -17.161 1.00 93.06 96 TYR A O 1
ATOM 727 N N . SER A 1 97 ? 17.221 -1.609 -17.030 1.00 95.56 97 SER A N 1
ATOM 728 C CA . SER A 1 97 ? 18.609 -1.333 -16.640 1.00 95.56 97 SER A CA 1
ATOM 729 C C . SER A 1 97 ? 19.569 -1.909 -17.671 1.00 95.56 97 SER A C 1
ATOM 731 O O . SER A 1 97 ? 19.507 -3.104 -17.972 1.00 95.56 97 SER A O 1
ATOM 733 N N . PHE A 1 98 ? 20.452 -1.073 -18.212 1.00 96.00 98 PHE A N 1
ATOM 734 C CA . PHE A 1 98 ? 21.439 -1.481 -19.204 1.00 96.00 98 PHE A CA 1
ATOM 735 C C . PHE A 1 98 ? 22.359 -2.555 -18.618 1.00 96.00 98 PHE A C 1
ATOM 737 O O . PHE A 1 98 ? 22.944 -2.373 -17.553 1.00 96.00 98 PHE A O 1
ATOM 744 N N . ALA A 1 99 ? 22.461 -3.681 -19.316 1.00 93.31 99 ALA A N 1
ATOM 745 C CA . ALA A 1 99 ? 23.216 -4.852 -18.891 1.00 93.31 99 ALA A CA 1
ATOM 746 C C . ALA A 1 99 ? 24.587 -4.942 -19.571 1.00 93.31 99 ALA A C 1
ATOM 748 O O . ALA A 1 99 ? 25.514 -5.525 -19.019 1.00 93.31 99 ALA A O 1
ATOM 749 N N . GLY A 1 100 ? 24.712 -4.386 -20.775 1.00 94.25 100 GLY A N 1
ATOM 750 C CA . GLY A 1 100 ? 25.921 -4.477 -21.581 1.00 94.25 100 GLY A CA 1
ATOM 751 C C . GLY A 1 100 ? 25.614 -4.482 -23.070 1.00 94.25 100 GLY A C 1
ATOM 752 O O . GLY A 1 100 ? 24.453 -4.529 -23.493 1.00 94.25 100 GLY A O 1
ATOM 753 N N . TRP A 1 101 ? 26.679 -4.461 -23.860 1.00 93.19 101 TRP A N 1
ATOM 754 C CA . TRP A 1 101 ? 26.608 -4.699 -25.291 1.00 93.19 101 TRP A CA 1
ATOM 755 C C . TRP A 1 101 ? 26.827 -6.166 -25.570 1.00 93.19 101 TRP A C 1
ATOM 757 O O . TRP A 1 101 ? 27.793 -6.756 -25.096 1.00 93.19 101 TRP A O 1
ATOM 767 N N . TYR A 1 102 ? 25.927 -6.751 -26.341 1.00 91.38 102 TYR A N 1
ATOM 768 C CA . TYR A 1 102 ? 25.966 -8.155 -26.704 1.00 91.38 102 TYR A CA 1
ATOM 769 C C . TYR A 1 102 ? 26.114 -8.278 -28.210 1.00 91.38 102 TYR A C 1
ATOM 771 O O . TYR A 1 102 ? 25.635 -7.442 -28.974 1.00 91.38 102 TYR A O 1
ATOM 779 N N . THR A 1 103 ? 26.760 -9.349 -28.639 1.00 88.44 103 THR A N 1
ATOM 780 C CA . THR A 1 103 ? 26.772 -9.754 -30.041 1.00 88.44 103 THR A CA 1
ATOM 781 C C . THR A 1 103 ? 26.546 -11.259 -30.125 1.00 88.44 103 THR A C 1
ATOM 783 O O . THR A 1 103 ? 26.596 -11.970 -29.114 1.00 88.44 103 THR A O 1
ATOM 786 N N . TYR A 1 104 ? 26.220 -11.744 -31.317 1.00 83.44 104 TYR A N 1
ATOM 787 C CA . TYR A 1 104 ? 25.927 -13.152 -31.542 1.00 83.44 104 TYR A CA 1
ATOM 788 C C . TYR A 1 104 ? 27.189 -13.884 -32.005 1.00 83.44 104 TYR A C 1
ATOM 790 O O . TYR A 1 104 ? 27.764 -13.535 -33.029 1.00 83.44 104 TYR A O 1
ATOM 798 N N . GLY A 1 105 ? 27.627 -14.893 -31.250 1.00 75.50 105 GLY A N 1
ATOM 799 C CA . GLY A 1 105 ? 28.830 -15.684 -31.523 1.00 75.50 105 GLY A CA 1
ATOM 800 C C . GLY A 1 105 ? 28.556 -17.169 -31.752 1.00 75.50 105 GLY A C 1
ATOM 801 O O . GLY A 1 105 ? 27.418 -17.604 -31.902 1.00 75.50 105 GLY A O 1
ATOM 802 N N . THR A 1 106 ? 29.626 -17.972 -31.759 1.00 67.12 106 THR A N 1
ATOM 803 C CA . THR A 1 106 ? 29.584 -19.442 -31.935 1.00 67.12 106 THR A CA 1
ATOM 804 C C . THR A 1 106 ? 28.681 -20.149 -30.930 1.00 67.12 106 THR A C 1
ATOM 806 O O . THR A 1 106 ? 28.032 -21.128 -31.278 1.00 67.12 106 THR A O 1
ATOM 809 N N . SER A 1 107 ? 28.663 -19.681 -29.683 1.00 69.19 107 SER A N 1
ATOM 810 C CA . SER A 1 107 ? 27.910 -20.269 -28.571 1.00 69.19 107 SER A CA 1
ATOM 811 C C . SER A 1 107 ? 26.602 -19.525 -28.275 1.00 69.19 107 SER A C 1
ATOM 813 O O . SER A 1 107 ? 26.044 -19.676 -27.191 1.00 69.19 107 SER A O 1
ATOM 815 N N . GLY A 1 108 ? 26.127 -18.703 -29.216 1.00 78.81 108 GLY A N 1
ATOM 816 C CA . GLY A 1 108 ? 24.955 -17.848 -29.048 1.00 78.81 108 GLY A CA 1
ATOM 817 C C . GLY A 1 108 ? 25.306 -16.428 -28.602 1.00 78.81 108 GLY A C 1
ATOM 818 O O . GLY A 1 108 ? 26.396 -15.923 -28.874 1.00 78.81 108 GLY A O 1
ATOM 819 N N . TRP A 1 109 ? 24.360 -15.764 -27.939 1.00 81.69 109 TRP A N 1
ATOM 820 C CA . TRP A 1 109 ? 24.547 -14.411 -27.415 1.00 81.69 109 TRP A CA 1
ATOM 821 C C . TRP A 1 109 ? 25.553 -14.397 -26.270 1.00 81.69 109 TRP A C 1
ATOM 823 O O . TRP A 1 109 ? 25.401 -15.133 -25.296 1.00 81.69 109 TRP A O 1
ATOM 833 N N . PHE A 1 110 ? 26.543 -13.515 -26.357 1.00 85.50 110 PHE A N 1
ATOM 834 C CA . PHE A 1 110 ? 27.486 -13.266 -25.275 1.00 85.50 110 PHE A CA 1
ATOM 835 C C . PHE A 1 110 ? 27.705 -11.766 -25.102 1.00 85.50 110 PHE A C 1
ATOM 837 O O . PHE A 1 110 ? 27.507 -10.980 -26.034 1.00 85.50 110 PHE A O 1
ATOM 844 N N . GLN A 1 111 ? 28.091 -11.370 -23.891 1.00 88.06 111 GLN A N 1
ATOM 845 C CA . GLN A 1 111 ? 28.438 -9.986 -23.613 1.00 88.06 111 GLN A CA 1
ATOM 846 C C . GLN A 1 111 ? 29.767 -9.658 -24.295 1.00 88.06 111 GLN A C 1
ATOM 848 O O . GLN A 1 111 ? 30.790 -10.271 -24.002 1.00 88.06 111 GLN A O 1
ATOM 853 N N . PHE A 1 112 ? 29.726 -8.692 -25.202 1.00 87.00 112 PHE A N 1
ATOM 854 C CA . PHE A 1 112 ? 30.878 -8.189 -25.931 1.00 87.00 112 PHE A CA 1
ATOM 855 C C . PHE A 1 112 ? 31.596 -7.087 -25.147 1.00 87.00 112 PHE A C 1
ATOM 857 O O . PHE A 1 112 ? 32.815 -7.123 -25.018 1.00 87.00 112 PHE A O 1
ATOM 864 N N . ASP A 1 113 ? 30.838 -6.130 -24.602 1.00 87.69 113 ASP A N 1
ATOM 865 C CA . ASP A 1 113 ? 31.397 -4.997 -23.860 1.00 87.69 113 ASP A CA 1
ATOM 866 C C . ASP A 1 113 ? 30.435 -4.488 -22.768 1.00 87.69 113 ASP A C 1
ATOM 868 O O . ASP A 1 113 ? 29.267 -4.885 -22.659 1.00 87.69 113 ASP A O 1
ATOM 872 N N . SER A 1 114 ? 30.948 -3.599 -21.929 1.00 91.94 114 SER A N 1
ATOM 873 C CA . SER A 1 114 ? 30.214 -2.780 -20.968 1.00 91.94 114 SER A CA 1
ATOM 874 C C . SER A 1 114 ? 29.891 -1.406 -21.575 1.00 91.94 114 SER A C 1
ATOM 876 O O . SER A 1 114 ? 29.897 -1.253 -22.786 1.00 91.94 114 SER A O 1
ATOM 878 N N . ASN A 1 115 ? 29.546 -0.393 -20.780 1.00 92.06 115 ASN A N 1
ATOM 879 C CA . ASN A 1 115 ? 29.313 0.953 -21.312 1.00 92.06 115 ASN A CA 1
ATOM 880 C C . ASN A 1 115 ? 30.588 1.808 -21.161 1.00 92.06 115 ASN A C 1
ATOM 882 O O . ASN A 1 115 ? 30.963 2.060 -20.013 1.00 92.06 115 ASN A O 1
ATOM 886 N N . PRO A 1 116 ? 31.221 2.319 -22.236 1.00 92.38 116 PRO A N 1
ATOM 887 C CA . PRO A 1 116 ? 30.794 2.331 -23.644 1.00 92.38 116 PRO A CA 1
ATOM 888 C C . PRO A 1 116 ? 31.176 1.071 -24.435 1.00 92.38 116 PRO A C 1
ATOM 890 O O . PRO A 1 116 ? 32.112 0.375 -24.066 1.00 92.38 116 PRO A O 1
ATOM 893 N N . LEU A 1 117 ? 30.499 0.841 -25.568 1.00 92.31 117 LEU A N 1
ATOM 894 C CA . LEU A 1 117 ? 30.947 -0.120 -26.581 1.00 92.31 117 LEU A CA 1
ATOM 895 C C . LEU A 1 117 ? 32.205 0.407 -27.261 1.00 92.31 117 LEU A C 1
ATOM 897 O O . LEU A 1 117 ? 32.148 1.469 -27.883 1.00 92.31 117 LEU A O 1
ATOM 901 N N . ASN A 1 118 ? 33.285 -0.363 -27.236 1.00 91.75 118 ASN A N 1
ATOM 902 C CA . ASN A 1 118 ? 34.458 -0.145 -28.071 1.00 91.75 118 ASN A CA 1
ATOM 903 C C . ASN A 1 118 ? 34.322 -1.001 -29.330 1.00 91.75 118 ASN A C 1
ATOM 905 O O . ASN A 1 118 ? 34.461 -2.224 -29.290 1.00 91.75 118 ASN A O 1
ATOM 909 N N . THR A 1 119 ? 33.999 -0.368 -30.458 1.00 84.38 119 THR A N 1
ATOM 910 C CA . THR A 1 119 ? 33.849 -1.100 -31.721 1.00 84.38 119 THR A CA 1
ATOM 911 C C . THR A 1 119 ? 35.189 -1.725 -32.131 1.00 84.38 119 THR A C 1
ATOM 913 O O . THR A 1 119 ? 36.235 -1.075 -32.008 1.00 84.38 119 THR A O 1
ATOM 916 N N . PRO A 1 120 ? 35.201 -2.978 -32.627 1.00 80.75 120 PRO A N 1
ATOM 917 C CA . PRO A 1 120 ? 36.383 -3.522 -33.281 1.00 80.75 120 PRO A CA 1
ATOM 918 C C . PRO A 1 120 ? 36.829 -2.614 -34.433 1.00 80.75 120 PRO A C 1
ATOM 920 O O . PRO A 1 120 ? 35.991 -1.907 -35.000 1.00 80.75 120 PRO A O 1
ATOM 923 N N . PRO A 1 121 ? 38.104 -2.687 -34.856 1.00 80.25 121 PRO A N 1
ATOM 924 C CA . PRO A 1 121 ? 38.525 -2.098 -36.118 1.00 80.25 121 PRO A CA 1
ATOM 925 C C . PRO A 1 121 ? 37.536 -2.420 -37.242 1.00 80.25 121 PRO A C 1
ATOM 927 O O . PRO A 1 121 ? 37.229 -3.588 -37.519 1.00 80.25 121 PRO A O 1
ATOM 930 N N . SER A 1 122 ? 37.026 -1.371 -37.876 1.00 77.94 122 SER A N 1
ATOM 931 C CA . SER A 1 122 ? 36.050 -1.457 -38.956 1.00 77.94 122 SER A CA 1
ATOM 932 C C . SER A 1 122 ? 36.734 -1.924 -40.248 1.00 77.94 122 SER A C 1
ATOM 934 O O . SER A 1 122 ? 37.078 -1.140 -41.125 1.00 77.94 122 SER A O 1
ATOM 936 N N . TYR A 1 123 ? 36.982 -3.234 -40.340 1.00 78.19 123 TYR A N 1
ATOM 937 C CA . TYR A 1 123 ? 37.448 -3.910 -41.560 1.00 78.19 123 TYR A CA 1
ATOM 938 C C . TYR A 1 123 ? 36.321 -4.628 -42.309 1.00 78.19 123 TYR A C 1
ATOM 940 O O . TYR A 1 123 ? 36.519 -5.092 -43.428 1.00 78.19 123 TYR A O 1
ATOM 948 N N . ILE A 1 124 ? 35.161 -4.773 -41.676 1.00 79.50 124 ILE A N 1
ATOM 949 C CA . ILE A 1 124 ? 33.991 -5.511 -42.155 1.00 79.50 124 ILE A CA 1
ATOM 950 C C . ILE A 1 124 ? 32.732 -4.839 -41.603 1.00 79.50 124 ILE A C 1
ATOM 952 O O . ILE A 1 124 ? 32.789 -4.160 -40.577 1.00 79.50 124 ILE A O 1
ATOM 956 N N . ASP A 1 125 ? 31.608 -5.027 -42.289 1.00 83.94 125 ASP A N 1
ATOM 957 C CA . ASP A 1 125 ? 30.312 -4.528 -41.829 1.00 83.94 125 ASP A CA 1
ATOM 958 C C . ASP A 1 125 ? 29.794 -5.388 -40.674 1.00 83.94 125 ASP A C 1
ATOM 960 O O . ASP A 1 125 ? 29.712 -6.604 -40.813 1.00 83.94 125 ASP A O 1
ATOM 964 N N . TYR A 1 126 ? 29.374 -4.771 -39.575 1.00 86.00 126 TYR A N 1
ATOM 965 C CA . TYR A 1 126 ? 28.718 -5.426 -38.442 1.00 86.00 126 TYR A CA 1
ATOM 966 C C . TYR A 1 126 ? 27.226 -5.092 -38.475 1.00 86.00 126 TYR A C 1
ATOM 968 O O . TYR A 1 126 ? 26.763 -4.223 -37.740 1.00 86.00 126 TYR A O 1
ATOM 976 N N . THR A 1 127 ? 26.473 -5.727 -39.375 1.00 86.38 127 THR A N 1
ATOM 977 C CA . THR A 1 127 ? 25.059 -5.393 -39.625 1.00 86.38 127 THR A CA 1
ATOM 978 C C . THR A 1 127 ? 24.153 -6.609 -39.515 1.00 86.38 127 THR A C 1
ATOM 980 O O . THR A 1 127 ? 24.581 -7.745 -39.720 1.00 86.38 127 THR A O 1
ATOM 983 N N . VAL A 1 128 ? 22.864 -6.385 -39.247 1.00 84.44 128 VAL A N 1
ATOM 984 C CA . VAL A 1 128 ? 21.852 -7.455 -39.209 1.00 84.44 128 VAL A CA 1
ATOM 985 C C . VAL A 1 128 ? 21.871 -8.256 -40.516 1.00 84.44 128 VAL A C 1
ATOM 987 O O . VAL A 1 128 ? 21.866 -9.484 -40.490 1.00 84.44 128 VAL A O 1
ATOM 990 N N . ALA A 1 129 ? 21.970 -7.571 -41.659 1.00 81.94 129 ALA A N 1
ATOM 991 C CA . ALA A 1 129 ? 21.986 -8.189 -42.985 1.00 81.94 129 ALA A CA 1
ATOM 992 C C . ALA A 1 129 ? 23.251 -9.020 -43.265 1.00 81.94 129 ALA A C 1
ATOM 994 O O . ALA A 1 129 ? 23.235 -9.920 -44.107 1.00 81.94 129 ALA A O 1
ATOM 995 N N . LYS A 1 130 ? 24.360 -8.708 -42.586 1.00 78.31 130 LYS A N 1
ATOM 996 C CA . LYS A 1 130 ? 25.644 -9.399 -42.745 1.00 78.31 130 LYS A CA 1
ATOM 997 C C . LYS A 1 130 ? 25.893 -10.448 -41.671 1.00 78.31 130 LYS A C 1
ATOM 999 O O . LYS A 1 130 ? 26.888 -11.152 -41.788 1.00 78.31 130 LYS A O 1
ATOM 1004 N N . CYS A 1 131 ? 24.984 -10.618 -40.714 1.00 79.81 131 CYS A N 1
ATOM 1005 C CA . CYS A 1 131 ? 25.053 -11.685 -39.725 1.00 79.81 131 CYS A CA 1
ATOM 1006 C C . CYS A 1 131 ? 24.862 -13.039 -40.435 1.00 79.81 131 CYS A C 1
ATOM 1008 O O . CYS A 1 131 ? 23.745 -13.454 -40.749 1.00 79.81 131 CYS A O 1
ATOM 1010 N N . GLN A 1 132 ? 25.977 -13.684 -40.789 1.00 66.81 132 GLN A N 1
ATOM 1011 C CA . GLN A 1 132 ? 25.980 -14.929 -41.555 1.00 66.81 132 GLN A CA 1
ATOM 1012 C C . GLN A 1 132 ? 25.873 -16.144 -40.618 1.00 66.81 132 GLN A C 1
ATOM 1014 O O . GLN A 1 132 ? 26.566 -16.191 -39.598 1.00 66.81 132 GLN A O 1
ATOM 1019 N N . PRO A 1 133 ? 25.080 -17.172 -40.969 1.00 54.53 133 PRO A N 1
ATOM 1020 C CA . PRO A 1 133 ? 25.132 -18.462 -40.292 1.00 54.53 133 PRO A CA 1
ATOM 1021 C C . PRO A 1 133 ? 26.432 -19.205 -40.662 1.00 54.53 133 PRO A C 1
ATOM 1023 O O . PRO A 1 133 ? 26.621 -19.632 -41.799 1.00 54.53 133 PRO A O 1
ATOM 1026 N N . GLY A 1 134 ? 27.338 -19.354 -39.694 1.00 55.31 134 GLY A N 1
ATOM 1027 C CA . GLY A 1 134 ? 28.625 -20.053 -39.809 1.00 55.31 134 GLY A CA 1
ATOM 1028 C C . GLY A 1 134 ? 29.379 -20.061 -38.466 1.00 55.31 134 GLY A C 1
ATOM 1029 O O . GLY A 1 134 ? 28.863 -19.529 -37.481 1.00 55.31 134 GLY A O 1
ATOM 1030 N N . PRO A 1 135 ? 30.574 -20.674 -38.363 1.00 50.31 135 PRO A N 1
ATOM 1031 C CA . PRO A 1 135 ? 31.384 -20.570 -37.152 1.00 50.31 135 PRO A CA 1
ATOM 1032 C C . PRO A 1 135 ? 32.040 -19.181 -37.057 1.00 50.31 135 PRO A C 1
ATOM 1034 O O . PRO A 1 135 ? 32.580 -18.694 -38.053 1.00 50.31 135 PRO A O 1
ATOM 1037 N N . PRO A 1 136 ? 32.199 -18.617 -35.845 1.00 54.16 136 PRO A N 1
ATOM 1038 C CA . PRO A 1 136 ? 31.179 -17.818 -35.130 1.00 54.16 136 PRO A CA 1
ATOM 1039 C C . PRO A 1 136 ? 30.214 -17.031 -36.029 1.00 54.16 136 PRO A C 1
ATOM 1041 O O . PRO A 1 136 ? 30.499 -16.836 -37.203 1.00 54.16 136 PRO A O 1
ATOM 1044 N N . GLY A 1 137 ? 29.116 -16.508 -35.471 1.00 56.81 137 GLY A N 1
ATOM 1045 C CA . GLY A 1 137 ? 28.328 -15.444 -36.107 1.00 56.81 137 GLY A CA 1
ATOM 1046 C C . GLY A 1 137 ? 29.207 -14.222 -36.389 1.00 56.81 137 GLY A C 1
ATOM 1047 O O . GLY A 1 137 ? 29.332 -13.316 -35.575 1.00 56.81 137 GLY A O 1
ATOM 1048 N N . GLN A 1 138 ? 29.913 -14.236 -37.513 1.00 63.59 138 GLN A N 1
ATOM 1049 C CA . GLN A 1 138 ? 30.761 -13.135 -37.939 1.00 63.59 138 GLN A CA 1
ATOM 1050 C C . GLN A 1 138 ? 29.843 -12.023 -38.444 1.00 63.59 138 GLN A C 1
ATOM 1052 O O . GLN A 1 138 ? 28.796 -12.298 -39.036 1.00 63.59 138 GLN A O 1
ATOM 1057 N N . ASN A 1 139 ? 30.245 -10.771 -38.217 1.00 76.75 139 ASN A N 1
ATOM 1058 C CA . ASN A 1 139 ? 29.597 -9.587 -38.792 1.00 76.75 139 ASN A CA 1
ATOM 1059 C C . ASN A 1 139 ? 28.191 -9.289 -38.248 1.00 76.75 139 ASN A C 1
ATOM 1061 O O . ASN A 1 139 ? 27.392 -8.637 -38.919 1.00 76.75 139 ASN A O 1
ATOM 1065 N N . CYS A 1 140 ? 27.883 -9.754 -37.036 1.00 85.69 140 CYS A N 1
ATOM 1066 C CA . CYS A 1 140 ? 26.600 -9.504 -36.388 1.00 85.69 140 CYS A CA 1
ATOM 1067 C C . CYS A 1 140 ? 26.554 -8.121 -35.703 1.00 85.69 140 CYS A C 1
ATOM 1069 O O . CYS A 1 140 ? 27.589 -7.595 -35.288 1.00 85.69 140 CYS A O 1
ATOM 1071 N N . PRO A 1 141 ? 25.353 -7.527 -35.576 1.00 89.56 141 PRO A N 1
ATOM 1072 C CA . PRO A 1 141 ? 25.151 -6.222 -34.944 1.00 89.56 141 PRO A CA 1
ATOM 1073 C C . PRO A 1 141 ? 25.498 -6.235 -33.448 1.00 89.56 141 PRO A C 1
ATOM 1075 O O . PRO A 1 141 ? 25.509 -7.290 -32.802 1.00 89.56 141 PRO A O 1
ATOM 1078 N N . PHE A 1 142 ? 25.682 -5.046 -32.875 1.00 92.00 142 PHE A N 1
ATOM 1079 C CA . PHE A 1 142 ? 25.826 -4.869 -31.431 1.00 92.00 142 PHE A CA 1
ATOM 1080 C C . PHE A 1 142 ? 24.483 -4.501 -30.798 1.00 92.00 142 PHE A C 1
ATOM 1082 O O . PHE A 1 142 ? 23.817 -3.546 -31.193 1.00 92.00 142 PHE A O 1
ATOM 1089 N N . TRP A 1 143 ? 24.080 -5.270 -29.793 1.00 92.69 143 TRP A N 1
ATOM 1090 C CA . TRP A 1 143 ? 22.816 -5.107 -29.087 1.00 92.69 143 TRP A CA 1
ATOM 1091 C C . TRP A 1 143 ? 23.057 -4.464 -27.731 1.00 92.69 143 TRP A C 1
ATOM 1093 O O . TRP A 1 143 ? 23.722 -5.049 -26.879 1.00 92.69 143 TRP A O 1
ATOM 1103 N N . ALA A 1 144 ? 22.471 -3.296 -27.497 1.00 94.44 144 ALA A N 1
ATOM 1104 C CA . ALA A 1 144 ? 22.324 -2.742 -26.163 1.00 94.44 144 ALA A CA 1
ATOM 1105 C C . ALA A 1 144 ? 21.230 -3.524 -25.432 1.00 94.44 144 ALA A C 1
ATOM 1107 O O . ALA A 1 144 ? 20.032 -3.308 -25.662 1.00 94.44 144 ALA A O 1
ATOM 1108 N N . VAL A 1 145 ? 21.646 -4.452 -24.573 1.00 94.31 145 VAL A N 1
ATOM 1109 C CA . VAL A 1 145 ? 20.733 -5.315 -23.826 1.00 94.31 145 VAL A CA 1
ATOM 1110 C C . VAL A 1 145 ? 20.366 -4.648 -22.514 1.00 94.31 145 VAL A C 1
ATOM 1112 O O . VAL A 1 145 ? 21.231 -4.229 -21.749 1.00 94.31 145 VAL A O 1
ATOM 1115 N N . TYR A 1 146 ? 19.069 -4.601 -22.231 1.00 95.12 146 TYR A N 1
ATOM 1116 C CA . TYR A 1 146 ? 18.534 -4.188 -20.943 1.00 95.12 146 TYR A CA 1
ATOM 1117 C C . TYR A 1 146 ? 17.968 -5.385 -20.188 1.00 95.12 146 TYR A C 1
ATOM 1119 O O . TYR A 1 146 ? 17.206 -6.186 -20.739 1.00 95.12 146 TYR A O 1
ATOM 1127 N N . THR A 1 147 ? 18.299 -5.463 -18.900 1.00 94.62 147 THR A N 1
ATOM 1128 C CA . THR A 1 147 ? 17.543 -6.270 -17.942 1.00 94.62 147 THR A CA 1
ATOM 1129 C C . THR A 1 147 ? 16.217 -5.576 -17.666 1.00 94.62 147 THR A C 1
ATOM 1131 O O . THR A 1 147 ? 16.167 -4.374 -17.395 1.00 94.62 147 THR A O 1
ATOM 1134 N N . VAL A 1 148 ? 15.129 -6.337 -17.771 1.00 92.50 148 VAL A N 1
ATOM 1135 C CA . VAL A 1 148 ? 13.772 -5.832 -17.569 1.00 92.50 148 VAL A CA 1
ATOM 1136 C C . VAL A 1 148 ? 13.263 -6.383 -16.255 1.00 92.50 148 VAL A C 1
ATOM 1138 O O . VAL A 1 148 ? 13.046 -7.586 -16.119 1.00 92.50 148 VAL A O 1
ATOM 1141 N N . THR A 1 149 ? 13.063 -5.501 -15.285 1.00 89.12 149 THR A N 1
ATOM 1142 C CA . THR A 1 149 ? 12.419 -5.876 -14.027 1.00 89.12 149 THR A CA 1
ATOM 1143 C C . THR A 1 149 ? 10.968 -5.404 -14.023 1.00 89.12 149 THR A C 1
ATOM 1145 O O . THR A 1 149 ? 10.640 -4.399 -14.669 1.00 89.12 149 THR A O 1
ATOM 1148 N N . PRO A 1 150 ? 10.068 -6.122 -13.324 1.00 80.31 150 PRO A N 1
ATOM 1149 C CA . PRO A 1 150 ? 8.686 -5.695 -13.184 1.00 80.31 150 PRO A CA 1
ATOM 1150 C C . PRO A 1 150 ? 8.582 -4.248 -12.674 1.00 80.31 150 PRO A C 1
ATOM 1152 O O . PRO A 1 150 ? 9.499 -3.772 -11.979 1.00 80.31 150 PRO A O 1
ATOM 1155 N N . PRO A 1 151 ? 7.470 -3.561 -12.994 1.00 75.00 151 PRO A N 1
ATOM 1156 C CA . PRO A 1 151 ? 7.182 -2.250 -12.436 1.00 75.00 151 PRO A CA 1
ATOM 1157 C C . PRO A 1 151 ? 7.302 -2.276 -10.917 1.00 75.00 151 PRO A C 1
ATOM 1159 O O . PRO A 1 151 ? 6.932 -3.264 -10.276 1.00 75.00 151 PRO A O 1
ATOM 1162 N N . LEU A 1 152 ? 7.814 -1.192 -10.332 1.00 73.19 152 LEU A N 1
ATOM 1163 C CA . LEU A 1 152 ? 7.597 -0.982 -8.908 1.00 73.19 152 LEU A CA 1
ATOM 1164 C C . LEU A 1 152 ? 6.129 -0.635 -8.742 1.00 73.19 152 LEU A C 1
ATOM 1166 O O . LEU A 1 152 ? 5.697 0.431 -9.156 1.00 73.19 152 LEU A O 1
ATOM 1170 N N . GLY A 1 153 ? 5.385 -1.567 -8.172 1.00 76.50 153 GLY A N 1
ATOM 1171 C CA . GLY A 1 153 ? 4.049 -1.324 -7.680 1.00 76.50 153 GLY A CA 1
ATOM 1172 C C . GLY A 1 153 ? 2.899 -1.438 -8.664 1.00 76.50 153 GLY A C 1
ATOM 1173 O O . GLY A 1 153 ? 2.845 -2.375 -9.461 1.00 76.50 153 GLY A O 1
ATOM 1174 N N . CYS A 1 154 ? 1.903 -0.565 -8.520 1.00 78.38 154 CYS A N 1
ATOM 1175 C CA . CYS A 1 154 ? 0.632 -0.689 -9.228 1.00 78.38 154 CYS A CA 1
ATOM 1176 C C . CYS A 1 154 ? 0.757 -0.220 -10.681 1.00 78.38 154 CYS A C 1
ATOM 1178 O O . CYS A 1 154 ? 1.540 0.667 -10.998 1.00 78.38 154 CYS A O 1
ATOM 1180 N N . LYS A 1 155 ? -0.040 -0.794 -11.589 1.00 74.19 155 LYS A N 1
ATOM 1181 C CA . LYS A 1 155 ? 0.069 -0.493 -13.028 1.00 74.19 155 LYS A CA 1
ATOM 1182 C C . LYS A 1 155 ? -0.239 0.974 -13.365 1.00 74.19 155 LYS A C 1
ATOM 1184 O O . LYS A 1 155 ? 0.355 1.517 -14.287 1.00 74.19 155 LYS A 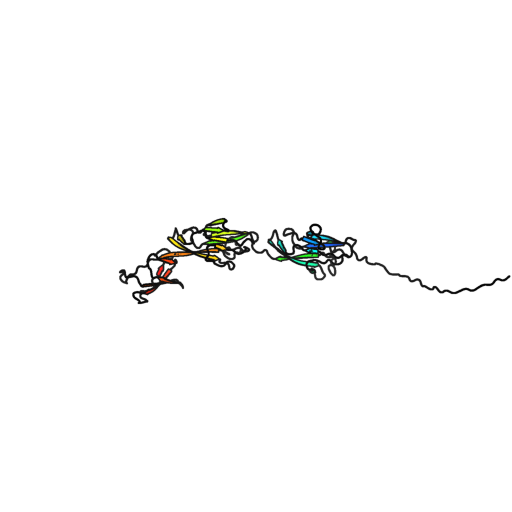O 1
ATOM 1189 N N . THR A 1 156 ? -1.179 1.589 -12.652 1.00 75.69 156 THR A N 1
ATOM 1190 C CA . THR A 1 156 ? -1.561 2.999 -12.827 1.00 75.69 156 THR A CA 1
ATOM 1191 C C . THR A 1 156 ? -1.705 3.662 -11.464 1.00 75.69 156 THR A C 1
ATOM 1193 O O . THR A 1 156 ? -0.774 4.305 -10.989 1.00 75.69 156 THR A O 1
ATOM 1196 N N . ASN A 1 157 ? -2.835 3.419 -10.805 1.00 86.31 157 ASN A N 1
ATOM 1197 C CA . ASN A 1 157 ? -3.093 3.851 -9.444 1.00 86.31 157 ASN A CA 1
ATOM 1198 C C . ASN A 1 157 ? -2.953 2.670 -8.493 1.00 86.31 157 ASN A C 1
ATOM 1200 O O . ASN A 1 157 ? -3.344 1.541 -8.809 1.00 86.31 157 ASN A O 1
ATOM 1204 N N . CYS A 1 158 ? -2.425 2.966 -7.318 1.00 89.94 158 CYS A N 1
ATOM 1205 C CA . CYS A 1 158 ? -2.602 2.148 -6.141 1.00 89.94 158 CYS A CA 1
ATOM 1206 C C . CYS A 1 158 ? -3.814 2.641 -5.359 1.00 89.94 158 CYS A C 1
ATOM 1208 O O . CYS A 1 158 ? -4.124 3.828 -5.357 1.00 89.94 158 CYS A O 1
ATOM 1210 N N . TYR A 1 159 ? -4.492 1.730 -4.681 1.00 91.38 159 TYR A N 1
ATOM 1211 C CA . TYR A 1 159 ? -5.642 2.043 -3.848 1.00 91.38 159 TYR A CA 1
ATOM 1212 C C . TYR A 1 159 ? -5.323 1.820 -2.382 1.00 91.38 159 TYR A C 1
ATOM 1214 O O . TYR A 1 159 ? -4.534 0.943 -2.029 1.00 91.38 159 TYR A O 1
ATOM 1222 N N . MET A 1 160 ? -5.972 2.604 -1.535 1.00 92.00 160 MET A N 1
ATOM 1223 C CA . MET A 1 160 ? -5.861 2.515 -0.092 1.00 92.00 160 MET A CA 1
ATOM 1224 C C . MET A 1 160 ? -7.254 2.558 0.523 1.00 92.00 160 MET A C 1
ATOM 1226 O O . MET A 1 160 ? -7.958 3.557 0.387 1.00 92.00 160 MET A O 1
ATOM 1230 N N . ASP A 1 161 ? -7.655 1.479 1.184 1.00 92.62 161 ASP A N 1
ATOM 1231 C CA . ASP A 1 161 ? -8.905 1.443 1.929 1.00 92.62 161 ASP A CA 1
ATOM 1232 C C . ASP A 1 161 ? -8.667 2.062 3.306 1.00 92.62 161 ASP A C 1
ATOM 1234 O O . ASP A 1 161 ? -7.771 1.647 4.038 1.00 92.62 161 ASP A O 1
ATOM 1238 N N . VAL A 1 162 ? -9.470 3.063 3.648 1.00 93.38 162 VAL A N 1
ATOM 1239 C CA . VAL A 1 162 ? -9.467 3.731 4.949 1.00 93.38 162 VAL A CA 1
ATOM 1240 C C . VAL A 1 162 ? -10.832 3.518 5.574 1.00 93.38 162 VAL A C 1
ATOM 1242 O O . VAL A 1 162 ? -11.849 3.758 4.929 1.00 93.38 162 VAL A O 1
ATOM 1245 N N . SER A 1 163 ? -10.860 3.055 6.816 1.00 93.81 163 SER A N 1
ATOM 1246 C CA . SER A 1 163 ? -12.085 2.688 7.523 1.00 93.81 163 SER A CA 1
ATOM 1247 C C . SER A 1 163 ? -12.082 3.147 8.978 1.00 93.81 163 SER A C 1
ATOM 1249 O O . SER A 1 163 ? -11.083 3.677 9.463 1.00 93.81 163 SER A O 1
ATOM 1251 N N . THR A 1 164 ? -13.197 2.976 9.688 1.00 95.94 164 THR A N 1
ATOM 1252 C CA . THR A 1 164 ? -13.269 3.164 11.144 1.00 95.94 164 THR A CA 1
ATOM 1253 C C . THR A 1 164 ? -14.074 2.049 11.803 1.00 95.94 164 THR A C 1
ATOM 1255 O O . THR A 1 164 ? -14.949 1.456 11.177 1.00 95.94 164 THR A O 1
ATOM 1258 N N . ASN A 1 165 ? -13.797 1.784 13.081 1.00 95.06 165 ASN A N 1
ATOM 1259 C CA . ASN A 1 165 ? -14.595 0.880 13.909 1.00 95.06 165 ASN A CA 1
ATOM 1260 C C . ASN A 1 165 ? -15.837 1.550 14.534 1.00 95.06 165 ASN A C 1
ATOM 1262 O O . ASN A 1 165 ? -16.575 0.897 15.271 1.00 95.06 165 ASN A O 1
ATOM 1266 N N . VAL A 1 166 ? -16.069 2.839 14.271 1.00 95.00 166 VAL A N 1
ATOM 1267 C CA . VAL A 1 166 ? -17.283 3.552 14.689 1.00 95.00 166 VAL A CA 1
ATOM 1268 C C . VAL A 1 166 ? -18.438 3.178 13.746 1.00 95.00 166 VAL A C 1
ATOM 1270 O O . VAL A 1 166 ? -18.327 3.406 12.539 1.00 95.00 166 VAL A O 1
ATOM 1273 N N . PRO A 1 167 ? -19.557 2.628 14.252 1.00 93.06 167 PRO A N 1
ATOM 1274 C CA . PRO A 1 167 ? -20.731 2.338 13.437 1.00 93.06 167 PRO A CA 1
ATOM 1275 C C . PRO A 1 167 ? -21.341 3.612 12.849 1.00 93.06 167 PRO A C 1
ATOM 1277 O O . PRO A 1 167 ? -21.437 4.636 13.524 1.00 93.06 167 PRO A O 1
ATOM 1280 N N . SER A 1 168 ? -21.858 3.534 11.622 1.00 91.56 168 SER A N 1
ATOM 1281 C CA . SER A 1 168 ? -22.501 4.680 10.963 1.00 91.56 168 SER A CA 1
ATOM 1282 C C . SER A 1 168 ? -23.754 5.186 11.688 1.00 91.56 168 SER A C 1
ATOM 1284 O O . SER A 1 168 ? -24.141 6.334 11.498 1.00 91.56 168 SER A O 1
ATOM 1286 N N . SER A 1 169 ? -24.393 4.348 12.516 1.00 92.12 169 SER A N 1
ATOM 1287 C CA . SER A 1 169 ? -25.500 4.752 13.393 1.00 92.12 169 SER A CA 1
ATOM 1288 C C . SER A 1 169 ? -25.059 5.672 14.534 1.00 92.12 169 SER A C 1
ATOM 1290 O O . SER A 1 169 ? -25.874 6.428 15.053 1.00 92.12 169 SER A O 1
ATOM 1292 N N . ASP A 1 170 ? -23.786 5.609 14.932 1.00 93.12 170 ASP A N 1
ATOM 1293 C CA . ASP A 1 170 ? -23.237 6.384 16.046 1.00 93.12 170 ASP A CA 1
ATOM 1294 C C . ASP A 1 170 ? -22.565 7.675 15.573 1.00 93.12 170 ASP A C 1
ATOM 1296 O O . ASP A 1 170 ? -22.514 8.651 16.318 1.00 93.12 170 ASP A O 1
ATOM 1300 N N . GLY A 1 171 ? -22.125 7.740 14.320 1.00 88.00 171 GLY A N 1
ATOM 1301 C CA . GLY A 1 171 ? -21.679 8.987 13.722 1.00 88.00 171 GLY A CA 1
ATOM 1302 C C . GLY A 1 171 ? -20.861 8.787 12.460 1.00 88.00 171 GLY A C 1
ATOM 1303 O O . GLY A 1 171 ? -20.637 7.671 11.996 1.00 88.00 171 GLY A O 1
ATOM 1304 N N . MET A 1 172 ? -20.393 9.908 11.916 1.00 90.88 172 MET A N 1
ATOM 1305 C CA . MET A 1 172 ? -19.501 9.930 10.764 1.00 90.88 172 MET A CA 1
ATOM 1306 C C . MET A 1 172 ? -18.113 10.398 11.200 1.00 90.88 172 MET A C 1
ATOM 1308 O O . MET A 1 172 ? -17.916 11.549 11.596 1.00 90.88 172 MET A O 1
ATOM 1312 N N . VAL A 1 173 ? -17.136 9.498 11.105 1.00 95.00 173 VAL A N 1
ATOM 1313 C CA . VAL A 1 173 ? -15.723 9.860 11.238 1.00 95.00 173 VAL A CA 1
ATOM 1314 C C . VAL A 1 173 ? -15.258 10.453 9.915 1.00 95.00 173 VAL A C 1
ATOM 1316 O O . VAL A 1 173 ? -15.546 9.911 8.852 1.00 95.00 173 VAL A O 1
ATOM 1319 N N . THR A 1 174 ? -14.542 11.568 9.971 1.00 95.06 174 THR A N 1
ATOM 1320 C CA . THR A 1 174 ? -14.038 12.277 8.798 1.00 95.06 174 THR A CA 1
ATOM 1321 C C . THR A 1 174 ? -12.521 12.313 8.809 1.00 95.06 174 THR A C 1
ATOM 1323 O O . THR A 1 174 ? -11.887 12.459 9.861 1.00 95.06 174 THR A O 1
ATOM 1326 N N . VAL A 1 175 ? -11.947 12.162 7.622 1.00 95.75 175 VAL A N 1
ATOM 1327 C CA . VAL A 1 175 ? -10.504 12.193 7.392 1.00 95.75 175 VAL A CA 1
ATOM 1328 C C . VAL A 1 175 ? -10.191 13.137 6.250 1.00 95.75 175 VAL A C 1
ATOM 1330 O O . VAL A 1 175 ? -11.006 13.303 5.347 1.00 95.75 175 VAL A O 1
ATOM 1333 N N . LYS A 1 176 ? -8.999 13.721 6.252 1.00 95.12 176 LYS A N 1
ATOM 1334 C CA . LYS A 1 176 ? -8.519 14.602 5.193 1.00 95.12 176 LYS A CA 1
ATOM 1335 C C . LYS A 1 176 ? -7.199 14.092 4.642 1.00 95.12 176 LYS A C 1
ATOM 1337 O O . LYS A 1 176 ? -6.293 13.782 5.411 1.00 95.12 176 LYS A O 1
ATOM 1342 N N . VAL A 1 177 ? -7.097 14.017 3.319 1.00 94.50 177 VAL A N 1
ATOM 1343 C CA . VAL A 1 177 ? -5.880 13.574 2.624 1.00 94.50 177 VAL A CA 1
ATOM 1344 C C . VAL A 1 177 ? -5.127 14.794 2.114 1.00 94.50 177 VAL A C 1
ATOM 1346 O O . VAL A 1 177 ? -5.731 15.654 1.468 1.00 94.50 177 VAL A O 1
ATOM 1349 N N . ASP A 1 178 ? -3.836 14.886 2.438 1.00 92.62 178 ASP A N 1
ATOM 1350 C CA . ASP A 1 178 ? -2.913 15.953 2.013 1.00 92.62 178 ASP A CA 1
ATOM 1351 C C . ASP A 1 178 ? -3.454 17.371 2.218 1.00 92.62 178 ASP A C 1
ATOM 1353 O O . ASP A 1 178 ? -3.239 18.280 1.418 1.00 92.62 178 ASP A O 1
ATOM 1357 N N . ASN A 1 179 ? -4.216 17.554 3.298 1.00 89.06 179 ASN A N 1
ATOM 1358 C CA . ASN A 1 179 ? -4.907 18.798 3.617 1.00 89.06 179 ASN A CA 1
ATOM 1359 C C . ASN A 1 179 ? -5.790 19.352 2.470 1.00 89.06 179 ASN A C 1
ATOM 1361 O O . ASN A 1 179 ? -6.147 20.532 2.480 1.00 89.06 179 ASN A O 1
ATOM 1365 N N . ALA A 1 180 ? -6.226 18.503 1.536 1.00 88.44 180 ALA A N 1
ATOM 1366 C CA . ALA A 1 180 ? -7.027 18.890 0.379 1.00 88.44 180 ALA A CA 1
ATOM 1367 C C . ALA A 1 180 ? -8.484 18.424 0.508 1.00 88.44 180 ALA A C 1
ATOM 1369 O O . ALA A 1 180 ? -9.370 19.239 0.765 1.00 88.44 180 ALA A O 1
ATOM 1370 N N . ILE A 1 181 ? -8.729 17.118 0.373 1.00 88.19 181 ILE A N 1
ATOM 1371 C CA . ILE A 1 181 ? -10.079 16.545 0.260 1.00 88.19 181 ILE A CA 1
ATOM 1372 C C . ILE A 1 181 ? -10.449 15.814 1.550 1.00 88.19 181 ILE A C 1
ATOM 1374 O O . ILE A 1 181 ? -9.647 15.030 2.066 1.00 88.19 181 ILE A O 1
ATOM 1378 N N . SER A 1 182 ? -11.667 16.060 2.040 1.00 92.19 182 SER A N 1
ATOM 1379 C CA . SER A 1 182 ? -12.247 15.358 3.186 1.00 92.19 182 SER A CA 1
ATOM 1380 C C . SER A 1 182 ? -13.131 14.192 2.743 1.00 92.19 182 SER A C 1
ATOM 1382 O O . SER A 1 182 ? -13.918 14.323 1.807 1.00 92.19 182 SER A O 1
ATOM 1384 N N . TYR A 1 183 ? -13.042 13.077 3.460 1.00 93.31 183 TYR A N 1
ATOM 1385 C CA . TYR A 1 183 ? -13.805 11.855 3.225 1.00 93.31 183 TYR A CA 1
ATOM 1386 C C . TYR A 1 183 ? -14.516 11.424 4.509 1.00 93.31 183 TYR A C 1
ATOM 1388 O O . TYR A 1 183 ? -13.935 11.496 5.592 1.00 93.31 183 TYR A O 1
ATOM 1396 N N . GLY A 1 184 ? -15.764 10.969 4.387 1.00 91.69 184 GLY A N 1
ATOM 1397 C CA . GLY A 1 184 ? -16.516 10.345 5.478 1.00 91.69 184 GLY A CA 1
ATOM 1398 C C . GLY A 1 184 ? -16.306 8.830 5.506 1.00 91.69 184 GLY A C 1
ATOM 1399 O O . GLY A 1 184 ? -16.271 8.188 4.458 1.00 91.69 184 GLY A O 1
ATOM 1400 N N . LEU A 1 185 ? -16.174 8.261 6.701 1.00 89.38 185 LEU A N 1
ATOM 1401 C CA . LEU A 1 185 ? -16.065 6.825 6.958 1.00 89.38 185 LEU A CA 1
ATOM 1402 C C . LEU A 1 185 ? -17.432 6.293 7.435 1.00 89.38 185 LEU A C 1
ATOM 1404 O O . LEU A 1 185 ? -18.176 7.027 8.089 1.00 89.38 185 LEU A O 1
ATOM 1408 N N . PRO A 1 186 ? -17.793 5.051 7.058 1.00 80.62 186 PRO A N 1
ATOM 1409 C CA . PRO A 1 186 ? -17.144 3.878 7.650 1.00 80.62 186 PRO A CA 1
ATOM 1410 C C . PRO A 1 186 ? -16.035 3.244 6.810 1.00 80.62 186 PRO A C 1
ATOM 1412 O O . PRO A 1 186 ? -15.119 2.679 7.396 1.00 80.62 186 PRO A O 1
ATOM 1415 N N . GLN A 1 187 ? -16.073 3.361 5.477 1.00 82.12 187 GLN A N 1
ATOM 1416 C CA . GLN A 1 187 ? -15.008 2.890 4.586 1.00 82.12 187 GLN A CA 1
ATOM 1417 C C . GLN A 1 187 ? -14.965 3.720 3.296 1.00 82.12 187 GLN A C 1
ATOM 1419 O O . GLN A 1 187 ? -15.990 3.939 2.655 1.00 82.12 187 GLN A O 1
ATOM 1424 N N . VAL A 1 188 ? -13.769 4.140 2.889 1.00 90.06 188 VAL A N 1
ATOM 1425 C CA . VAL A 1 188 ? -13.491 4.809 1.613 1.00 90.06 188 VAL A CA 1
ATOM 1426 C C . VAL A 1 188 ? -12.274 4.165 0.958 1.00 90.06 188 VAL A C 1
ATOM 1428 O O . VAL A 1 188 ? -11.366 3.719 1.652 1.00 90.06 188 VAL A O 1
ATOM 1431 N N . SER A 1 189 ? -12.242 4.120 -0.374 1.00 90.81 189 SER A N 1
ATOM 1432 C CA . SER A 1 189 ? -11.060 3.684 -1.118 1.00 90.81 189 SER A CA 1
ATOM 1433 C C . SER A 1 189 ? -10.450 4.851 -1.878 1.00 90.81 189 SER A C 1
ATOM 1435 O O . SER A 1 189 ? -11.094 5.440 -2.746 1.00 90.81 189 SER A O 1
ATOM 1437 N N . LEU A 1 190 ? -9.212 5.187 -1.535 1.00 91.25 190 LEU A N 1
ATOM 1438 C CA . LEU A 1 190 ? -8.500 6.354 -2.033 1.00 91.25 190 LEU A CA 1
ATOM 1439 C C . LEU A 1 190 ? -7.530 5.946 -3.150 1.00 91.25 190 LEU A C 1
ATOM 1441 O O . LEU A 1 190 ? -6.687 5.076 -2.914 1.00 91.25 190 LEU A O 1
ATOM 1445 N N . PRO A 1 191 ? -7.621 6.542 -4.351 1.00 91.62 191 PRO A N 1
ATOM 1446 C CA . PRO A 1 191 ? -6.638 6.333 -5.402 1.00 91.62 191 PRO A CA 1
ATOM 1447 C C . PRO A 1 191 ? -5.402 7.214 -5.176 1.00 91.62 191 PRO A C 1
ATOM 1449 O O . PRO A 1 191 ? -5.509 8.425 -4.994 1.00 91.62 191 PRO A O 1
ATOM 1452 N N . PHE A 1 192 ? -4.227 6.607 -5.275 1.00 90.50 192 PHE A N 1
ATOM 1453 C CA . PHE A 1 192 ? -2.922 7.260 -5.278 1.00 90.50 192 PHE A CA 1
ATOM 1454 C C . PHE A 1 192 ? -2.176 6.887 -6.557 1.00 90.50 192 PHE A C 1
ATOM 1456 O O . PHE A 1 192 ? -2.296 5.759 -7.042 1.00 90.50 192 PHE A O 1
ATOM 1463 N N . GLY A 1 193 ? -1.405 7.818 -7.117 1.00 85.94 193 GLY A N 1
ATOM 1464 C CA . GLY A 1 193 ? -0.565 7.505 -8.270 1.00 85.94 193 GLY A CA 1
ATOM 1465 C C . GLY A 1 193 ? 0.518 6.495 -7.886 1.00 85.94 193 GLY A C 1
ATOM 1466 O O . GLY A 1 193 ? 1.028 6.504 -6.768 1.00 85.94 193 GLY A O 1
ATOM 1467 N N . ASN A 1 194 ? 0.888 5.598 -8.798 1.00 84.94 194 ASN A N 1
ATOM 1468 C CA . ASN A 1 194 ? 1.993 4.687 -8.523 1.00 84.94 194 ASN A CA 1
ATOM 1469 C C . ASN A 1 194 ? 3.307 5.462 -8.311 1.00 84.94 194 ASN A C 1
ATOM 1471 O O . ASN A 1 194 ? 3.707 6.266 -9.152 1.00 84.94 194 ASN A O 1
ATOM 1475 N N . GLY A 1 195 ? 3.979 5.204 -7.191 1.00 82.19 195 GLY A N 1
ATOM 1476 C CA . GLY A 1 195 ? 5.202 5.890 -6.786 1.00 82.19 195 GLY A CA 1
ATOM 1477 C C . GLY A 1 195 ? 4.999 7.303 -6.246 1.00 82.19 195 GLY A C 1
ATOM 1478 O O . GLY A 1 195 ? 5.987 8.010 -6.054 1.00 82.19 195 GLY A O 1
ATOM 1479 N N . THR A 1 196 ? 3.758 7.733 -5.992 1.00 85.38 196 THR A N 1
ATOM 1480 C CA . THR A 1 196 ? 3.506 9.026 -5.346 1.00 85.38 196 THR A CA 1
ATOM 1481 C C . THR A 1 196 ? 3.648 8.928 -3.831 1.00 85.38 196 THR A C 1
ATOM 1483 O O . THR A 1 196 ? 3.503 7.860 -3.233 1.00 85.38 196 THR A O 1
ATOM 1486 N N . GLY A 1 197 ? 3.937 10.064 -3.205 1.00 85.00 197 GLY A N 1
ATOM 1487 C CA . GLY A 1 197 ? 4.006 10.203 -1.756 1.00 85.00 197 GLY A CA 1
ATOM 1488 C C . GLY A 1 197 ? 5.382 10.649 -1.249 1.00 85.00 197 GLY A C 1
ATOM 1489 O O . GLY A 1 197 ? 6.269 10.949 -2.052 1.00 85.00 197 GLY A O 1
ATOM 1490 N N . PRO A 1 198 ? 5.567 10.699 0.082 1.00 90.50 198 PRO A N 1
ATOM 1491 C CA . PRO A 1 198 ? 4.603 10.297 1.115 1.00 90.50 198 PRO A CA 1
ATOM 1492 C C . PRO A 1 198 ? 3.343 11.177 1.135 1.00 90.50 198 PRO A C 1
ATOM 1494 O O . PRO A 1 198 ? 3.417 12.376 0.882 1.00 90.50 198 PRO A O 1
ATOM 1497 N N . HIS A 1 199 ? 2.195 10.573 1.442 1.00 92.31 199 HIS A N 1
ATOM 1498 C CA . HIS A 1 199 ? 0.916 11.269 1.649 1.00 92.31 199 HIS A CA 1
ATOM 1499 C C . HIS A 1 199 ? 0.550 11.307 3.132 1.00 92.31 199 HIS A C 1
ATOM 1501 O O . HIS A 1 199 ? 0.942 10.419 3.893 1.00 92.31 199 HIS A O 1
ATOM 1507 N N . THR A 1 200 ? -0.250 12.289 3.532 1.00 94.44 200 THR A N 1
ATOM 1508 C CA . THR A 1 200 ? -0.769 12.432 4.897 1.00 94.44 200 THR A CA 1
ATOM 1509 C C . THR A 1 200 ? -2.267 12.168 4.945 1.00 94.44 200 THR A C 1
ATOM 1511 O O . THR A 1 200 ? -3.025 12.660 4.111 1.00 94.44 200 THR A O 1
ATOM 1514 N N . ILE A 1 201 ? -2.699 11.399 5.942 1.00 94.88 201 ILE A N 1
ATOM 1515 C CA . ILE A 1 201 ? -4.108 11.151 6.247 1.00 94.88 201 ILE A CA 1
ATOM 1516 C C . ILE A 1 201 ? -4.353 11.651 7.662 1.00 94.88 201 ILE A C 1
ATOM 1518 O O . ILE A 1 201 ? -3.817 11.111 8.628 1.00 94.88 201 ILE A O 1
ATOM 1522 N N . GLN A 1 202 ? -5.145 12.706 7.781 1.00 95.75 202 GLN A N 1
ATOM 1523 C CA . GLN A 1 202 ? -5.429 13.367 9.044 1.00 95.75 202 GLN A CA 1
ATOM 1524 C C . GLN A 1 202 ? -6.859 13.077 9.484 1.00 95.75 202 GLN A C 1
ATOM 1526 O O . GLN A 1 202 ? -7.801 13.306 8.730 1.00 95.75 202 GLN A O 1
ATOM 1531 N N . LEU A 1 203 ? -7.032 12.632 10.725 1.00 96.12 203 LEU A N 1
ATOM 1532 C CA . LEU A 1 203 ? -8.332 12.605 11.380 1.00 96.12 203 LEU A CA 1
ATOM 1533 C C . LEU A 1 203 ? -8.817 14.046 11.597 1.00 96.12 203 LEU A C 1
ATOM 1535 O O . LEU A 1 203 ? -8.147 14.832 12.268 1.00 96.12 203 LEU A O 1
ATOM 1539 N N . THR A 1 204 ? -9.982 14.384 11.044 1.00 94.81 204 THR A N 1
ATOM 1540 C CA . THR A 1 204 ? -10.605 15.708 11.215 1.00 94.81 204 THR A CA 1
ATOM 1541 C C . THR A 1 204 ? -11.781 15.703 12.179 1.00 94.81 204 THR A C 1
ATOM 1543 O O . THR A 1 204 ? -12.161 16.760 12.678 1.00 94.81 204 THR A O 1
ATOM 1546 N N . SER A 1 205 ? -12.351 14.533 12.468 1.00 92.56 205 SER A N 1
ATOM 1547 C CA . SER A 1 205 ? -13.338 14.406 13.540 1.00 92.56 205 SER A CA 1
ATOM 1548 C C . SER A 1 205 ? -12.710 14.661 14.918 1.00 92.56 205 SER A C 1
ATOM 1550 O O . SER A 1 205 ? -11.507 14.446 15.095 1.00 92.56 205 SER A O 1
ATOM 1552 N N . PRO A 1 206 ? -13.511 15.083 15.915 1.00 94.19 206 PRO A N 1
ATOM 1553 C CA . PRO A 1 206 ? -13.045 15.211 17.290 1.00 94.19 206 PRO A CA 1
ATOM 1554 C C . PRO A 1 206 ? -12.413 13.915 17.806 1.00 94.19 206 PRO A C 1
ATOM 1556 O O . PRO A 1 206 ? -12.898 12.818 17.526 1.00 94.19 206 PRO A O 1
ATOM 1559 N N . THR A 1 207 ? -11.368 14.039 18.626 1.00 95.62 207 THR A N 1
ATOM 1560 C CA . THR A 1 207 ? -10.730 12.893 19.295 1.00 95.62 207 THR A CA 1
ATOM 1561 C C . THR A 1 207 ? -11.600 12.292 20.397 1.00 95.62 207 THR A C 1
ATOM 1563 O O . THR A 1 207 ? -11.264 11.254 20.959 1.00 95.62 207 THR A O 1
ATOM 1566 N N . THR A 1 208 ? -12.718 12.925 20.744 1.00 95.56 208 THR A N 1
ATOM 1567 C CA . THR A 1 208 ? -13.739 12.357 21.620 1.00 95.56 208 THR A CA 1
ATOM 1568 C C . THR A 1 208 ? -15.111 12.861 21.200 1.00 95.56 208 THR A C 1
ATOM 1570 O O . THR A 1 208 ? -15.279 14.061 20.984 1.00 95.56 208 THR A O 1
ATOM 1573 N N . PHE A 1 209 ? -16.092 11.967 21.100 1.00 95.38 209 PHE A N 1
ATOM 1574 C CA . PHE A 1 209 ? -17.484 12.326 20.815 1.00 95.38 209 PHE A CA 1
ATOM 1575 C C . PHE A 1 209 ? -18.457 11.290 21.385 1.00 95.38 209 PHE A C 1
ATOM 1577 O O . PHE A 1 209 ? -18.056 10.189 21.759 1.00 95.38 209 PHE A O 1
ATOM 1584 N N . THR A 1 210 ? -19.739 11.645 21.451 1.00 94.62 210 THR A N 1
ATOM 1585 C CA . THR A 1 210 ? -20.814 10.738 21.869 1.00 94.62 210 THR A CA 1
ATOM 1586 C C . THR A 1 210 ? -21.557 10.223 20.644 1.00 94.62 210 THR A C 1
ATOM 1588 O O . THR A 1 210 ? -21.958 11.007 19.785 1.00 94.62 210 THR A O 1
ATOM 1591 N N . GLY A 1 211 ? -21.724 8.906 20.564 1.00 94.19 211 GLY A N 1
ATOM 1592 C CA . GLY A 1 211 ? -22.438 8.226 19.499 1.00 94.19 211 GLY A CA 1
ATOM 1593 C C . GLY A 1 211 ? -23.931 8.531 19.547 1.00 94.19 211 GLY A C 1
ATOM 1594 O O . GLY A 1 211 ? -24.560 8.345 20.587 1.00 94.19 211 GLY A O 1
ATOM 1595 N N . ALA A 1 212 ? -24.503 8.982 18.433 1.00 91.75 212 ALA A N 1
ATOM 1596 C CA . ALA A 1 212 ? -25.904 9.401 18.379 1.00 91.75 212 ALA A CA 1
ATOM 1597 C C . ALA A 1 212 ? -26.895 8.235 18.555 1.00 91.75 212 ALA A C 1
ATOM 1599 O O . ALA A 1 212 ? -27.940 8.417 19.173 1.00 91.75 212 ALA A O 1
ATOM 1600 N N . GLY A 1 213 ? -26.575 7.051 18.024 1.00 90.31 213 GLY A N 1
ATOM 1601 C CA . GLY A 1 213 ? -27.435 5.872 18.102 1.00 90.31 213 GLY A CA 1
ATOM 1602 C C . GLY A 1 213 ? -27.352 5.151 19.445 1.00 90.31 213 GLY A C 1
ATOM 1603 O O . GLY A 1 213 ? -28.378 4.801 20.019 1.00 90.31 213 GLY A O 1
ATOM 1604 N N . SER A 1 214 ? -26.139 4.931 19.954 1.00 91.75 214 SER A N 1
ATOM 1605 C CA . SER A 1 214 ? -25.916 4.126 21.155 1.00 91.75 214 SER A CA 1
ATOM 1606 C C . SER A 1 214 ? -25.731 4.941 22.436 1.00 91.75 214 SER A C 1
ATOM 1608 O O . SER A 1 214 ? -25.727 4.358 23.512 1.00 91.75 214 SER A O 1
ATOM 1610 N N . GLY A 1 215 ? -25.486 6.254 22.359 1.00 91.19 215 GLY A N 1
ATOM 1611 C CA . GLY A 1 215 ? -25.106 7.075 23.518 1.00 91.19 215 GLY A CA 1
ATOM 1612 C C . GLY A 1 215 ? -23.707 6.774 24.081 1.00 91.19 215 GLY A C 1
ATOM 1613 O O . GLY A 1 215 ? -23.337 7.307 25.126 1.00 91.19 215 GLY A O 1
ATOM 1614 N N . ALA A 1 216 ? -22.916 5.932 23.406 1.00 94.94 216 ALA A N 1
ATOM 1615 C CA . ALA A 1 216 ? -21.564 5.587 23.844 1.00 94.94 216 ALA A CA 1
ATOM 1616 C C . ALA A 1 216 ? -20.614 6.767 23.669 1.00 94.94 216 ALA A C 1
ATOM 1618 O O . ALA A 1 216 ? -20.745 7.544 22.726 1.00 94.94 216 ALA A O 1
ATOM 1619 N N . ARG A 1 217 ? -19.594 6.862 24.513 1.00 95.69 217 ARG A N 1
ATOM 1620 C CA . ARG A 1 217 ? -18.460 7.749 24.280 1.00 95.69 217 ARG A CA 1
ATOM 1621 C C . ARG A 1 217 ? -17.422 7.023 23.431 1.00 95.69 217 ARG A C 1
ATOM 1623 O O . ARG A 1 217 ? -17.038 5.901 23.733 1.00 95.69 217 ARG A O 1
ATOM 1630 N N . TYR A 1 218 ? -16.964 7.676 22.376 1.00 96.94 218 TYR A N 1
ATOM 1631 C CA . TYR A 1 218 ? -15.873 7.217 21.528 1.00 96.94 218 TYR A CA 1
ATOM 1632 C C . TYR A 1 218 ? -14.641 8.063 21.798 1.00 96.94 218 TYR A C 1
ATOM 1634 O O . TYR A 1 218 ? -14.720 9.290 21.729 1.00 96.94 218 TYR A O 1
ATOM 1642 N N . VAL A 1 219 ? -13.510 7.422 22.084 1.00 96.88 219 VAL A N 1
ATOM 1643 C CA . VAL A 1 219 ? -12.229 8.083 22.364 1.00 96.88 219 VAL A CA 1
ATOM 1644 C C . VAL A 1 219 ? -11.199 7.630 21.341 1.00 96.88 219 VAL A C 1
ATOM 1646 O O . VAL A 1 219 ? -11.004 6.438 21.134 1.00 96.88 219 VAL A O 1
ATOM 1649 N N . TRP A 1 220 ? -10.554 8.578 20.666 1.00 97.50 220 TRP A N 1
ATOM 1650 C CA . TRP A 1 220 ? -9.503 8.296 19.697 1.00 97.50 220 TRP A CA 1
ATOM 1651 C C . TRP A 1 220 ? -8.387 7.481 20.341 1.00 97.50 220 TRP A C 1
ATOM 1653 O O . TRP A 1 220 ? -7.849 7.868 21.379 1.00 97.50 220 TRP A O 1
ATOM 1663 N N . LYS A 1 221 ? -8.020 6.385 19.680 1.00 96.50 221 LYS A N 1
ATOM 1664 C CA . LYS A 1 221 ? -6.950 5.500 20.124 1.00 96.50 221 LYS A CA 1
ATOM 1665 C C . LYS A 1 221 ? -5.739 5.619 19.216 1.00 96.50 221 LYS A C 1
ATOM 1667 O O . LYS A 1 221 ? -4.669 6.031 19.656 1.00 96.50 221 LYS A O 1
ATOM 1672 N N . GLN A 1 222 ? -5.901 5.222 17.955 1.00 97.00 222 GLN A N 1
ATOM 1673 C CA . GLN A 1 222 ? -4.799 5.143 17.002 1.00 97.00 222 GLN A CA 1
ATOM 1674 C C . GLN A 1 222 ? -5.271 4.907 15.570 1.00 97.00 222 GLN A C 1
ATOM 1676 O O . GLN A 1 222 ? -6.347 4.361 15.314 1.00 97.00 222 GLN A O 1
ATOM 1681 N N . TRP A 1 223 ? -4.379 5.203 14.636 1.00 96.19 223 TRP A N 1
ATOM 1682 C CA . TRP A 1 223 ? -4.360 4.570 13.331 1.00 96.19 223 TRP A CA 1
ATOM 1683 C C . TRP A 1 223 ? -3.786 3.163 13.451 1.00 96.19 223 TRP A C 1
ATOM 1685 O O . TRP A 1 223 ? -2.756 2.952 14.091 1.00 96.19 223 TRP A O 1
ATOM 1695 N N . SER A 1 224 ? -4.429 2.210 12.790 1.00 93.69 224 SER A N 1
ATOM 1696 C CA . SER A 1 224 ? -3.924 0.852 12.622 1.00 93.69 224 SER A CA 1
ATOM 1697 C C . SER A 1 224 ? -3.935 0.471 11.150 1.00 93.69 224 SER A C 1
ATOM 1699 O O . SER A 1 224 ? -4.828 0.886 10.411 1.00 93.69 224 SER A O 1
ATOM 1701 N N . CYS A 1 225 ? -2.966 -0.335 10.730 1.00 88.44 225 CYS A N 1
ATOM 1702 C CA . CYS A 1 225 ? -2.984 -1.001 9.437 1.00 88.44 225 CYS A CA 1
ATOM 1703 C C . CYS A 1 225 ? -2.837 -2.502 9.651 1.00 88.44 225 CYS A C 1
ATOM 1705 O O . CYS A 1 225 ? -2.032 -2.939 10.469 1.00 88.44 225 CYS A O 1
ATOM 1707 N N . VAL A 1 226 ? -3.559 -3.295 8.860 1.00 80.88 226 VAL A N 1
ATOM 1708 C CA . VAL A 1 226 ? -3.338 -4.754 8.787 1.00 80.88 226 VAL A CA 1
ATOM 1709 C C . VAL A 1 226 ? -2.101 -5.089 7.925 1.00 80.88 226 VAL A C 1
ATOM 1711 O O . VAL A 1 226 ? -1.770 -6.246 7.696 1.00 80.88 226 VAL A O 1
ATOM 1714 N N . CYS A 1 227 ? -1.394 -4.066 7.446 1.00 83.50 227 CYS A N 1
ATOM 1715 C CA . CYS A 1 227 ? -0.211 -4.166 6.610 1.00 83.50 227 CYS A CA 1
ATOM 1716 C C . CYS A 1 227 ? 1.089 -4.014 7.420 1.00 83.50 227 CYS A C 1
ATOM 1718 O O . CYS A 1 227 ? 1.143 -3.263 8.389 1.00 83.50 227 CYS A O 1
ATOM 1720 N N . SER A 1 228 ? 2.168 -4.678 6.989 1.00 79.44 228 SER A N 1
ATOM 1721 C CA . SER A 1 228 ? 3.487 -4.630 7.651 1.00 79.44 228 SER A CA 1
ATOM 1722 C C . SER A 1 228 ? 4.233 -3.304 7.485 1.00 79.44 228 SER A C 1
ATOM 1724 O O . SER A 1 228 ? 5.121 -2.987 8.271 1.00 79.44 228 SER A O 1
ATOM 1726 N N . ASP A 1 229 ? 3.903 -2.549 6.438 1.00 82.38 229 ASP A N 1
ATOM 1727 C CA . ASP A 1 229 ? 4.729 -1.436 5.955 1.00 82.38 229 ASP A CA 1
ATOM 1728 C C . ASP A 1 229 ? 4.280 -0.073 6.515 1.00 82.38 229 ASP A C 1
ATOM 1730 O O . ASP A 1 229 ? 4.912 0.946 6.242 1.00 82.38 229 ASP A O 1
ATOM 1734 N N . ILE A 1 230 ? 3.177 -0.040 7.273 1.00 88.31 230 ILE A N 1
ATOM 1735 C CA . ILE A 1 230 ? 2.640 1.164 7.915 1.00 88.31 230 ILE A CA 1
ATOM 1736 C C . ILE A 1 230 ? 2.466 0.867 9.402 1.00 88.31 230 ILE A C 1
ATOM 1738 O O . ILE A 1 230 ? 1.577 0.114 9.795 1.00 88.31 230 ILE A O 1
ATOM 1742 N N . ALA A 1 231 ? 3.315 1.473 10.230 1.00 87.81 231 ALA A N 1
ATOM 1743 C CA . ALA A 1 231 ? 3.221 1.339 11.677 1.00 87.81 231 ALA A CA 1
ATOM 1744 C C . ALA A 1 231 ? 1.954 2.020 12.217 1.00 87.81 231 ALA A C 1
ATOM 1746 O O . ALA A 1 231 ? 1.543 3.079 11.735 1.00 87.81 231 ALA A O 1
ATOM 1747 N N . SER A 1 232 ? 1.364 1.436 13.260 1.00 91.50 232 SER A N 1
ATOM 1748 C CA . SER A 1 232 ? 0.300 2.089 14.020 1.00 91.50 232 SER A CA 1
ATOM 1749 C C . SER A 1 232 ? 0.817 3.365 14.684 1.00 91.50 232 SER A C 1
ATOM 1751 O O . SER A 1 232 ? 1.943 3.395 15.182 1.00 91.50 232 SER A O 1
ATOM 1753 N N . THR A 1 233 ? -0.017 4.399 14.750 1.00 94.00 233 THR A N 1
ATOM 1754 C CA . THR A 1 233 ? 0.328 5.663 15.414 1.00 94.00 233 THR A CA 1
ATOM 1755 C C . THR A 1 233 ? -0.852 6.205 16.204 1.00 94.00 233 THR A C 1
ATOM 1757 O O . THR A 1 233 ? -1.988 6.173 15.738 1.00 94.00 233 THR A O 1
ATOM 1760 N N . THR A 1 234 ? -0.582 6.724 17.399 1.00 95.50 234 THR A N 1
ATOM 1761 C CA . THR A 1 234 ? -1.572 7.394 18.254 1.00 95.50 234 THR A CA 1
ATOM 1762 C C . THR A 1 234 ? -1.790 8.857 17.859 1.00 95.50 234 THR A C 1
ATOM 1764 O O . THR A 1 234 ? -2.734 9.490 18.329 1.00 95.50 234 THR A O 1
ATOM 1767 N N . GLY A 1 235 ? -0.952 9.413 16.976 1.00 95.50 235 GLY A N 1
ATOM 1768 C CA . GLY A 1 235 ? -1.168 10.740 16.401 1.00 95.50 235 GLY A CA 1
ATOM 1769 C C . GLY A 1 235 ? -2.399 10.765 15.494 1.00 95.50 235 GLY A C 1
ATOM 1770 O O . GLY A 1 235 ? -2.690 9.791 14.807 1.00 95.50 235 GLY A O 1
ATOM 1771 N N . THR A 1 236 ? -3.114 11.890 15.449 1.00 95.50 236 THR A N 1
ATOM 1772 C CA . THR A 1 236 ? -4.287 12.057 14.568 1.00 95.50 236 THR A CA 1
ATOM 1773 C C . THR A 1 236 ? -3.917 12.099 13.086 1.00 95.50 236 THR A C 1
ATOM 1775 O O . THR A 1 236 ? -4.765 11.824 12.237 1.00 95.50 236 THR A O 1
ATOM 1778 N N . THR A 1 237 ? -2.655 12.382 12.766 1.00 95.25 237 THR A N 1
ATOM 1779 C CA . THR A 1 237 ? -2.115 12.346 11.405 1.00 95.25 237 THR A CA 1
ATOM 1780 C C . THR A 1 237 ? -1.242 11.116 11.209 1.00 95.25 237 THR A C 1
ATOM 1782 O O . THR A 1 237 ? -0.283 10.892 11.947 1.00 95.25 237 THR A O 1
ATOM 1785 N N . LEU A 1 238 ? -1.551 10.354 10.166 1.00 94.75 238 LEU A N 1
ATOM 1786 C CA . LEU A 1 238 ? -0.733 9.268 9.658 1.00 94.75 238 LEU A CA 1
ATOM 1787 C C . LEU A 1 238 ? 0.017 9.726 8.405 1.00 94.75 238 LEU A C 1
ATOM 1789 O O . LEU A 1 238 ? -0.585 10.289 7.491 1.00 94.75 238 LEU A O 1
ATOM 1793 N N . THR A 1 239 ? 1.305 9.406 8.328 1.00 92.56 239 THR A N 1
ATOM 1794 C CA . THR A 1 239 ? 2.103 9.564 7.108 1.00 92.56 239 THR A CA 1
ATOM 1795 C C . THR A 1 239 ? 2.292 8.205 6.449 1.00 92.56 239 THR A C 1
ATOM 1797 O O . THR A 1 239 ? 2.760 7.255 7.074 1.00 92.56 239 THR A O 1
ATOM 1800 N N . THR A 1 240 ? 1.917 8.114 5.182 1.00 90.94 240 THR A N 1
ATOM 1801 C CA . THR A 1 240 ? 2.072 6.909 4.364 1.00 90.94 240 THR A CA 1
ATOM 1802 C C . THR A 1 240 ? 3.495 6.811 3.796 1.00 90.94 240 THR A C 1
ATOM 1804 O O . THR A 1 240 ? 4.155 7.838 3.621 1.00 90.94 240 THR A O 1
ATOM 1807 N N . PRO A 1 241 ? 3.997 5.605 3.480 1.00 89.12 241 PRO A N 1
ATOM 1808 C CA . PRO A 1 241 ? 5.194 5.452 2.657 1.00 89.12 241 PRO A CA 1
ATOM 1809 C C . PRO A 1 241 ? 4.924 5.908 1.215 1.00 89.12 241 PRO A C 1
ATOM 1811 O O . PRO A 1 241 ? 3.792 6.208 0.839 1.00 89.12 241 PRO A O 1
ATOM 1814 N N . VAL A 1 242 ? 5.961 5.910 0.372 1.00 89.56 242 VAL A N 1
ATOM 1815 C CA . VAL A 1 242 ? 5.753 6.042 -1.079 1.00 89.56 242 VAL A CA 1
ATOM 1816 C C . VAL A 1 242 ? 4.882 4.879 -1.559 1.00 89.56 242 VAL A C 1
ATOM 1818 O O . VAL A 1 242 ? 5.177 3.709 -1.291 1.00 89.56 242 VAL A O 1
ATOM 1821 N N . ILE A 1 243 ? 3.795 5.198 -2.254 1.00 89.00 243 ILE A N 1
ATOM 1822 C CA . ILE A 1 243 ? 2.748 4.238 -2.566 1.00 89.00 243 ILE A CA 1
ATOM 1823 C C . ILE A 1 243 ? 3.129 3.426 -3.803 1.00 89.00 243 ILE A C 1
ATOM 1825 O O . ILE A 1 243 ? 2.983 3.865 -4.939 1.00 89.00 243 ILE A O 1
ATOM 1829 N N . TYR A 1 244 ? 3.566 2.192 -3.568 1.00 87.19 244 TYR A N 1
ATOM 1830 C CA . TYR A 1 244 ? 3.804 1.190 -4.610 1.00 87.19 244 TYR A CA 1
ATOM 1831 C C . TYR A 1 244 ? 2.915 -0.046 -4.445 1.00 87.19 244 TYR A C 1
ATOM 1833 O O . TYR A 1 244 ? 3.095 -1.039 -5.132 1.00 87.19 244 TYR A O 1
ATOM 1841 N N . LYS A 1 245 ? 1.985 -0.083 -3.495 1.00 87.62 245 LYS A N 1
ATOM 1842 C CA . LYS A 1 245 ? 1.164 -1.275 -3.250 1.00 87.62 245 LYS A CA 1
ATOM 1843 C C . LYS A 1 245 ? -0.274 -0.866 -2.996 1.00 87.62 245 LYS A C 1
ATOM 1845 O O . LYS A 1 245 ? -0.537 0.248 -2.551 1.00 87.62 245 LYS A O 1
ATOM 1850 N N . ASN A 1 246 ? -1.196 -1.788 -3.252 1.00 90.25 246 ASN A N 1
ATOM 1851 C CA . ASN A 1 246 ? -2.577 -1.617 -2.834 1.00 90.25 246 ASN A CA 1
ATOM 1852 C C . ASN A 1 246 ? -2.677 -1.875 -1.323 1.00 90.25 246 ASN A C 1
ATOM 1854 O O . ASN A 1 246 ? -2.489 -3.001 -0.870 1.00 90.25 246 ASN A O 1
ATOM 1858 N N . TYR A 1 247 ? -3.015 -0.851 -0.549 1.00 91.50 247 TYR A N 1
ATOM 1859 C CA . TYR A 1 247 ? -3.334 -0.935 0.879 1.00 91.50 247 TYR A CA 1
ATOM 1860 C C . TYR A 1 247 ? -4.838 -1.150 1.050 1.00 91.50 247 TYR A C 1
ATOM 1862 O O . TYR A 1 247 ? -5.553 -0.322 1.602 1.00 91.50 247 TYR A O 1
ATOM 1870 N N . THR A 1 248 ? -5.339 -2.230 0.460 1.00 90.69 248 THR A N 1
ATOM 1871 C CA . THR A 1 248 ? -6.769 -2.571 0.425 1.00 90.69 248 THR A CA 1
ATOM 1872 C C . THR A 1 248 ? -7.006 -3.908 1.103 1.00 90.69 248 THR A C 1
ATOM 1874 O O . THR A 1 248 ? -6.060 -4.684 1.284 1.00 90.69 248 THR A O 1
ATOM 1877 N N . ASP A 1 249 ? -8.254 -4.178 1.480 1.00 84.50 249 ASP A N 1
ATOM 1878 C CA . ASP A 1 249 ? -8.639 -5.495 1.985 1.00 84.50 249 ASP A CA 1
ATOM 1879 C C . ASP A 1 249 ? -8.344 -6.570 0.910 1.00 84.50 249 ASP A C 1
ATOM 1881 O O . ASP A 1 249 ? -8.822 -6.447 -0.225 1.00 84.50 249 ASP A O 1
ATOM 1885 N N . PRO A 1 250 ? -7.561 -7.625 1.221 1.00 82.75 250 PRO A N 1
ATOM 1886 C CA . PRO A 1 250 ? -7.275 -8.710 0.280 1.00 82.75 250 PRO A CA 1
ATOM 1887 C C . PRO A 1 250 ? -8.526 -9.424 -0.253 1.00 82.75 250 PRO A C 1
ATOM 1889 O O . PRO A 1 250 ? -8.484 -9.998 -1.342 1.00 82.75 250 PRO A O 1
ATOM 1892 N N . THR A 1 251 ? -9.621 -9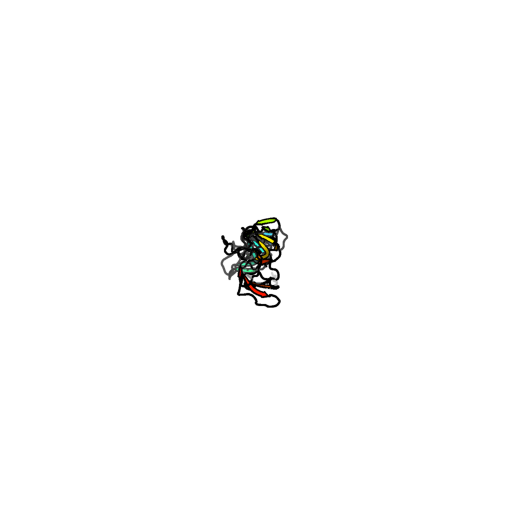.396 0.506 1.00 83.38 251 THR A N 1
ATOM 1893 C CA . THR A 1 251 ? -10.900 -10.049 0.197 1.00 83.38 251 THR A CA 1
ATOM 1894 C C . THR A 1 251 ? -11.879 -9.145 -0.554 1.00 83.38 251 THR A C 1
ATOM 1896 O O . THR A 1 251 ? -12.953 -9.594 -0.960 1.00 83.38 251 THR A O 1
ATOM 1899 N N . ARG A 1 252 ? -11.515 -7.878 -0.787 1.00 80.19 252 ARG A N 1
ATOM 1900 C CA . ARG A 1 252 ? -12.353 -6.918 -1.509 1.00 80.19 252 ARG A CA 1
ATOM 1901 C C . ARG A 1 252 ? -12.677 -7.394 -2.928 1.00 80.19 252 ARG A C 1
ATOM 1903 O O . ARG A 1 252 ? -11.829 -7.942 -3.628 1.00 80.19 252 ARG A O 1
ATOM 1910 N N . SER A 1 253 ? -13.889 -7.075 -3.386 1.00 77.00 253 SER A N 1
ATOM 1911 C CA . SER A 1 253 ? -14.298 -7.210 -4.787 1.00 77.00 253 SER A CA 1
ATOM 1912 C C . SER A 1 253 ? -14.386 -5.834 -5.478 1.00 77.00 253 SER A C 1
ATOM 1914 O O . SER A 1 253 ? -15.008 -4.926 -4.919 1.00 77.00 253 SER A O 1
ATOM 1916 N N . PRO A 1 254 ? -13.797 -5.646 -6.678 1.00 81.62 254 PRO A N 1
ATOM 1917 C CA . PRO A 1 254 ? -12.887 -6.571 -7.358 1.00 81.62 254 PRO A CA 1
ATOM 1918 C C . PRO A 1 254 ? -11.540 -6.702 -6.614 1.00 81.62 254 PRO A C 1
ATOM 1920 O O . PRO A 1 254 ? -11.103 -5.741 -5.976 1.00 81.62 254 PRO A O 1
ATOM 1923 N N . PRO A 1 255 ? -10.856 -7.859 -6.704 1.00 78.31 255 PRO A N 1
ATOM 1924 C CA . PRO A 1 255 ? -9.611 -8.092 -5.981 1.00 78.31 255 PRO A CA 1
ATOM 1925 C C . PRO A 1 255 ? -8.478 -7.221 -6.525 1.00 78.31 255 PRO A C 1
ATOM 1927 O O . PRO A 1 255 ? -8.142 -7.271 -7.709 1.00 78.31 255 PRO A O 1
ATOM 1930 N N . LEU A 1 256 ? -7.840 -6.463 -5.632 1.00 79.50 256 LEU A N 1
ATOM 1931 C CA . LEU A 1 256 ? -6.711 -5.581 -5.953 1.00 79.50 256 LEU A CA 1
ATOM 1932 C C . LEU A 1 256 ? -5.357 -6.121 -5.464 1.00 79.50 256 LEU A C 1
ATOM 1934 O O . LEU A 1 256 ? -4.360 -5.407 -5.526 1.00 79.50 256 LEU A O 1
ATOM 1938 N N . LYS A 1 257 ? -5.289 -7.382 -5.005 1.00 82.69 257 LYS A N 1
ATOM 1939 C CA . LYS A 1 257 ? -4.091 -7.964 -4.361 1.00 82.69 257 LYS A CA 1
ATOM 1940 C C . LYS A 1 257 ? -3.552 -7.042 -3.255 1.00 82.69 257 LYS A C 1
ATOM 1942 O O . LYS A 1 257 ? -2.379 -6.668 -3.258 1.00 82.69 257 LYS A O 1
ATOM 1947 N N . GLY A 1 258 ? -4.452 -6.608 -2.376 1.00 82.94 258 GLY A N 1
ATOM 1948 C CA . GLY A 1 258 ? -4.134 -5.696 -1.289 1.00 82.94 258 GLY A CA 1
ATOM 1949 C C . GLY A 1 258 ? -3.295 -6.341 -0.186 1.00 82.94 258 GLY A C 1
ATOM 1950 O O . GLY A 1 258 ? -3.282 -7.562 -0.047 1.00 82.94 258 GLY A O 1
ATOM 1951 N N . VAL A 1 259 ? -2.599 -5.513 0.596 1.00 86.19 259 VAL A N 1
ATOM 1952 C CA . VAL A 1 259 ? -1.804 -5.939 1.766 1.00 86.19 259 VAL A CA 1
ATOM 1953 C C . VAL A 1 259 ? -2.484 -5.642 3.109 1.00 86.19 259 VAL A C 1
ATOM 1955 O O . VAL A 1 259 ? -1.868 -5.834 4.151 1.00 86.19 259 VAL A O 1
ATOM 1958 N N . GLY A 1 260 ? -3.732 -5.165 3.097 1.00 86.75 260 GLY A N 1
ATOM 1959 C CA . GLY A 1 260 ? -4.456 -4.705 4.282 1.00 86.75 260 GLY A CA 1
ATOM 1960 C C . GLY A 1 260 ? -4.763 -3.208 4.232 1.00 86.75 260 GLY A C 1
ATOM 1961 O O . GLY A 1 260 ? -3.950 -2.413 3.757 1.00 86.75 260 GLY A O 1
ATOM 1962 N N . GLY A 1 261 ? -5.958 -2.843 4.700 1.00 88.75 261 GLY A N 1
ATOM 1963 C CA . GLY A 1 261 ? -6.429 -1.461 4.786 1.00 88.75 261 GLY A CA 1
ATOM 1964 C C . GLY A 1 261 ? -6.081 -0.783 6.110 1.00 88.75 261 GLY A C 1
ATOM 1965 O O . GLY A 1 261 ? -5.638 -1.421 7.072 1.00 88.75 261 GLY A O 1
ATOM 1966 N N . LEU A 1 262 ? -6.316 0.525 6.151 1.00 92.88 262 LEU A N 1
ATOM 1967 C CA . LEU A 1 262 ? -6.143 1.357 7.332 1.00 92.88 262 LEU A CA 1
ATOM 1968 C C . LEU A 1 262 ? -7.453 1.527 8.083 1.00 92.88 262 LEU A C 1
ATOM 1970 O O . LEU A 1 262 ? -8.530 1.627 7.496 1.00 92.88 262 LEU A O 1
ATOM 1974 N N . THR A 1 263 ? -7.344 1.603 9.402 1.00 95.00 263 THR A N 1
ATOM 1975 C CA . THR A 1 263 ? -8.477 1.778 10.305 1.00 95.00 263 THR A CA 1
ATOM 1976 C C . THR A 1 263 ? -8.181 2.892 11.304 1.00 95.00 263 THR A C 1
ATOM 1978 O O . THR A 1 263 ? -7.175 2.846 12.013 1.00 95.00 263 THR A O 1
ATOM 1981 N N . ALA A 1 264 ? -9.072 3.877 11.373 1.00 96.56 264 ALA A N 1
ATOM 1982 C CA . ALA A 1 264 ? -9.181 4.835 12.464 1.00 96.56 264 ALA A CA 1
ATOM 1983 C C . ALA A 1 264 ? -9.877 4.149 13.646 1.00 96.56 264 ALA A C 1
ATOM 1985 O O . ALA A 1 264 ? -11.081 3.874 13.574 1.00 96.56 264 ALA A O 1
ATOM 1986 N N . ILE A 1 265 ? -9.126 3.851 14.707 1.00 96.75 265 ILE A N 1
ATOM 1987 C CA . ILE A 1 265 ? -9.626 3.117 15.871 1.00 96.75 265 ILE A CA 1
ATOM 1988 C C . ILE A 1 265 ? -10.009 4.088 16.984 1.00 96.75 265 ILE A C 1
ATOM 1990 O O . ILE A 1 265 ? -9.203 4.914 17.419 1.00 96.75 265 ILE A O 1
ATOM 1994 N N . PHE A 1 266 ? -11.226 3.911 17.486 1.00 97.38 266 PHE A N 1
ATOM 1995 C CA . PHE A 1 266 ? -11.738 4.542 18.693 1.00 97.38 266 PHE A CA 1
ATOM 1996 C C . PHE A 1 266 ? -12.051 3.479 19.747 1.00 97.38 266 PHE A C 1
ATOM 1998 O O . PHE A 1 266 ? -12.631 2.440 19.428 1.00 97.38 266 PHE A O 1
ATOM 2005 N N . ASP A 1 267 ? -11.704 3.743 21.000 1.00 96.06 267 ASP A N 1
ATOM 2006 C CA . ASP A 1 267 ? -12.214 2.975 22.129 1.00 96.06 267 ASP A CA 1
ATOM 2007 C C . ASP A 1 267 ? -13.666 3.396 22.394 1.00 96.06 267 ASP A C 1
ATOM 2009 O O . ASP A 1 267 ? -13.979 4.586 22.467 1.00 96.06 267 ASP A O 1
ATOM 2013 N N . LYS A 1 268 ? -14.564 2.407 22.465 1.00 95.94 268 LYS A N 1
ATOM 2014 C CA . LYS A 1 268 ? -15.986 2.598 22.769 1.00 95.94 268 LYS A CA 1
ATOM 2015 C C . LYS A 1 268 ? -16.186 2.430 24.272 1.00 95.94 268 LYS A C 1
ATOM 2017 O O . LYS A 1 268 ? -15.773 1.416 24.830 1.00 95.94 268 LYS A O 1
ATOM 2022 N N . GLU A 1 269 ? -16.836 3.392 24.909 1.00 95.56 269 GLU A N 1
ATOM 2023 C CA . GLU A 1 269 ? -17.071 3.442 26.352 1.00 95.56 269 GLU A CA 1
ATOM 2024 C C . GLU A 1 269 ? -18.543 3.730 26.659 1.00 95.56 269 GLU A C 1
ATOM 2026 O O . GLU A 1 269 ? -19.213 4.476 25.941 1.00 95.56 269 GLU A O 1
ATOM 2031 N N . PHE A 1 270 ? -19.035 3.188 27.767 1.00 95.25 270 PHE A N 1
ATOM 2032 C CA . PHE A 1 270 ? -20.344 3.506 28.327 1.00 95.25 270 PHE A CA 1
ATOM 2033 C C . PHE A 1 270 ? -20.204 4.007 29.761 1.00 95.25 270 PHE A C 1
ATOM 2035 O O . PHE A 1 270 ? -19.195 3.753 30.423 1.00 95.25 270 PHE A O 1
ATOM 2042 N N . GLN A 1 271 ? -21.207 4.750 30.231 1.00 92.19 271 GLN A N 1
ATOM 2043 C CA . GLN A 1 271 ? -21.272 5.113 31.640 1.00 92.19 271 GLN A CA 1
ATOM 2044 C C . GLN A 1 271 ? -21.619 3.882 32.472 1.00 92.19 271 GLN A C 1
ATOM 2046 O O . GLN A 1 271 ? -22.517 3.122 32.120 1.00 92.19 271 GLN A O 1
ATOM 2051 N N . LEU A 1 272 ? -20.898 3.738 33.575 1.00 91.50 272 LEU A N 1
ATOM 2052 C CA . LEU A 1 272 ? -21.095 2.732 34.596 1.00 91.50 272 LEU A CA 1
ATOM 2053 C C . LEU A 1 272 ? -21.466 3.418 35.910 1.00 91.50 272 LEU A C 1
ATOM 2055 O O . LEU A 1 272 ? -20.730 4.285 36.402 1.00 91.50 272 LEU A O 1
ATOM 2059 N N . THR A 1 273 ? -22.584 2.996 36.486 1.00 91.88 273 THR A N 1
ATOM 2060 C CA . THR A 1 273 ? -23.001 3.337 37.842 1.00 91.88 273 THR A CA 1
ATOM 2061 C C . THR A 1 273 ? -23.236 2.057 38.635 1.00 91.88 273 THR A C 1
ATOM 2063 O O . THR A 1 273 ? -24.037 1.212 38.257 1.00 91.88 273 THR A O 1
ATOM 2066 N N . LEU A 1 274 ? -22.531 1.901 39.756 1.00 90.25 274 LEU A N 1
ATOM 2067 C CA . LEU A 1 274 ? -22.679 0.748 40.641 1.00 90.25 274 LEU A CA 1
ATOM 2068 C C . LEU A 1 274 ? -23.429 1.148 41.908 1.00 90.25 274 LEU A C 1
ATOM 2070 O O . LEU A 1 274 ? -23.061 2.100 42.597 1.00 90.25 274 LEU A O 1
ATOM 2074 N N . SER A 1 275 ? -24.456 0.370 42.235 1.00 89.56 275 SER A N 1
ATOM 2075 C CA . SER A 1 275 ? -25.153 0.411 43.517 1.00 89.56 275 SER A CA 1
ATOM 2076 C C . SER A 1 275 ? -24.878 -0.867 44.297 1.00 89.56 275 SER A C 1
ATOM 2078 O O . SER A 1 275 ? -24.829 -1.951 43.716 1.00 89.56 275 SER A O 1
ATOM 2080 N N . PHE A 1 276 ? -24.750 -0.749 45.615 1.00 88.00 276 PHE A N 1
ATOM 2081 C CA . PHE A 1 276 ? -24.407 -1.865 46.487 1.00 88.00 276 PHE A CA 1
ATOM 2082 C C . PHE A 1 276 ? -25.578 -2.165 47.414 1.00 88.00 276 PHE A C 1
ATOM 2084 O O . PHE A 1 276 ? -26.119 -1.259 48.052 1.00 88.00 276 PHE A O 1
ATOM 2091 N N . VAL A 1 277 ? -25.959 -3.438 47.483 1.00 87.44 277 VAL A N 1
ATOM 2092 C CA . VAL A 1 277 ? -27.024 -3.931 48.359 1.00 87.44 277 VAL A CA 1
ATOM 2093 C C . VAL A 1 277 ? -26.553 -5.152 49.143 1.00 87.44 277 VAL A C 1
ATOM 2095 O O . VAL A 1 277 ? -25.658 -5.872 48.699 1.00 87.44 277 VAL A O 1
ATOM 2098 N N . ASP A 1 278 ? -27.143 -5.377 50.311 1.00 83.88 278 ASP A N 1
ATOM 2099 C CA . ASP A 1 278 ? -26.957 -6.602 51.085 1.00 83.88 278 ASP A CA 1
ATOM 2100 C C . ASP A 1 278 ? -27.755 -7.787 50.480 1.00 83.88 278 ASP A C 1
ATOM 2102 O O . ASP A 1 278 ? -28.548 -7.597 49.551 1.00 83.88 278 ASP A O 1
ATOM 2106 N N . PRO A 1 279 ? -27.602 -9.025 50.998 1.00 83.88 279 PRO A N 1
ATOM 2107 C CA . PRO A 1 279 ? -28.385 -10.177 50.533 1.00 83.88 279 PRO A CA 1
ATOM 2108 C C . PRO A 1 279 ? -29.911 -10.048 50.701 1.00 83.88 279 PRO A C 1
ATOM 2110 O O . PRO A 1 279 ? -30.650 -10.859 50.148 1.00 83.88 279 PRO A O 1
ATOM 2113 N N . SER A 1 280 ? -30.387 -9.054 51.458 1.00 89.50 280 SER A N 1
ATOM 2114 C CA . SER A 1 280 ? -31.806 -8.735 51.658 1.00 89.50 280 SER A CA 1
ATOM 2115 C C . SER A 1 280 ? -32.288 -7.584 50.757 1.00 89.50 280 SER A C 1
ATOM 2117 O O . SER A 1 280 ? -33.405 -7.098 50.945 1.00 89.50 280 SER A O 1
ATOM 2119 N N . ASN A 1 281 ? -31.480 -7.154 49.777 1.00 86.50 281 ASN A N 1
ATOM 2120 C CA . ASN A 1 281 ? -31.710 -6.012 48.883 1.00 86.50 281 ASN A CA 1
ATOM 2121 C C . ASN A 1 281 ? -31.788 -4.639 49.578 1.00 86.50 281 ASN A C 1
ATOM 2123 O O . ASN A 1 281 ? -32.356 -3.694 49.024 1.00 86.50 281 ASN A O 1
ATOM 2127 N N . GLN A 1 282 ? -31.213 -4.487 50.771 1.00 92.38 282 GLN A N 1
ATOM 2128 C CA . GLN A 1 282 ? -31.083 -3.180 51.414 1.00 92.38 282 GLN A CA 1
ATOM 2129 C C . GLN A 1 282 ? -29.817 -2.476 50.940 1.00 92.38 282 GLN A C 1
ATOM 2131 O O . GLN A 1 282 ? -28.759 -3.091 50.841 1.00 92.38 282 GLN A O 1
ATOM 2136 N N . ALA A 1 283 ? -29.914 -1.177 50.651 1.00 91.00 283 ALA A N 1
ATOM 2137 C CA . ALA A 1 283 ? -28.767 -0.383 50.225 1.00 91.00 283 ALA A CA 1
ATOM 2138 C C . ALA A 1 283 ? -27.684 -0.346 51.314 1.00 91.00 283 ALA A C 1
ATOM 2140 O O . ALA A 1 283 ? -27.973 -0.046 52.474 1.00 91.00 283 ALA A O 1
ATOM 2141 N N . ILE A 1 284 ? -26.437 -0.603 50.921 1.00 89.31 284 ILE A N 1
ATOM 2142 C CA . ILE A 1 284 ? -25.266 -0.535 51.800 1.00 89.31 284 ILE A CA 1
ATOM 2143 C C . ILE A 1 284 ? -24.295 0.548 51.334 1.00 89.31 284 ILE A C 1
ATOM 2145 O O . ILE A 1 284 ? -24.343 1.017 50.195 1.00 89.31 284 ILE A O 1
ATOM 2149 N N . ALA A 1 285 ? -23.392 0.948 52.230 1.00 87.81 285 ALA A N 1
ATOM 2150 C CA . ALA A 1 285 ? -22.312 1.858 51.883 1.00 87.81 285 ALA A CA 1
ATOM 2151 C C . ALA A 1 285 ? -21.434 1.259 50.773 1.00 87.81 285 ALA A C 1
ATOM 2153 O O . ALA A 1 285 ? -21.171 0.052 50.746 1.00 87.81 285 ALA A O 1
ATOM 2154 N N . ALA A 1 286 ? -20.972 2.115 49.864 1.00 88.62 286 ALA A N 1
ATOM 2155 C CA . ALA A 1 286 ? -20.094 1.690 48.788 1.00 88.62 286 ALA A CA 1
ATOM 2156 C C . ALA A 1 286 ? -18.742 1.190 49.343 1.00 88.62 286 ALA A C 1
ATOM 2158 O O . ALA A 1 286 ? -18.231 1.762 50.311 1.00 88.62 286 ALA A O 1
ATOM 2159 N N . PRO A 1 287 ? -18.146 0.148 48.740 1.00 88.44 287 PRO A N 1
ATOM 2160 C CA . PRO A 1 287 ? -16.825 -0.337 49.115 1.00 88.44 287 PRO A CA 1
ATOM 2161 C C . PRO A 1 287 ? -15.752 0.726 48.862 1.00 88.44 287 PRO A C 1
ATOM 2163 O O . PRO A 1 287 ? -15.904 1.618 48.028 1.00 88.44 287 PRO A O 1
ATOM 2166 N N . ALA A 1 288 ? -14.611 0.590 49.528 1.00 87.81 288 ALA A N 1
ATOM 2167 C CA . ALA A 1 288 ? -13.437 1.420 49.276 1.00 87.81 288 ALA A CA 1
ATOM 2168 C C . ALA A 1 288 ? -12.829 1.162 47.886 1.00 87.81 288 ALA A C 1
ATOM 2170 O O . ALA A 1 288 ? -12.299 2.085 47.270 1.00 87.81 288 ALA A O 1
ATOM 2171 N N . PHE A 1 289 ? -12.915 -0.076 47.386 1.00 88.12 289 PHE A N 1
ATOM 2172 C CA . PHE A 1 289 ? -12.596 -0.396 45.996 1.00 88.12 289 PHE A CA 1
ATOM 2173 C C . PHE A 1 289 ? -13.447 -1.550 45.456 1.00 88.12 289 PHE A C 1
ATOM 2175 O O . PHE A 1 289 ? -13.847 -2.435 46.215 1.00 88.12 289 PHE A O 1
ATOM 2182 N N . VAL A 1 290 ? -13.626 -1.581 44.133 1.00 90.12 290 VAL A N 1
ATOM 2183 C CA . VAL A 1 290 ? -14.116 -2.741 43.368 1.00 90.12 290 VAL A CA 1
ATOM 2184 C C . VAL A 1 290 ? -13.115 -3.081 42.273 1.00 90.12 290 VAL A C 1
ATOM 2186 O O . VAL A 1 290 ? -12.654 -2.190 41.563 1.00 90.12 290 VAL A O 1
ATOM 2189 N N . THR A 1 291 ? -12.803 -4.362 42.103 1.00 90.38 291 THR A N 1
ATOM 2190 C CA . THR A 1 291 ? -11.985 -4.849 40.991 1.00 90.38 291 THR A CA 1
ATOM 2191 C C . THR A 1 291 ? -12.873 -5.508 39.945 1.00 90.38 291 THR A C 1
ATOM 2193 O O . THR A 1 291 ? -13.561 -6.493 40.224 1.00 90.38 291 THR A O 1
ATOM 2196 N N . LEU A 1 292 ? -12.828 -4.966 38.730 1.00 91.38 292 LEU A N 1
ATOM 2197 C CA . LEU A 1 292 ? -13.464 -5.521 37.543 1.00 91.38 292 LEU A CA 1
ATOM 2198 C C . LEU A 1 292 ? -12.423 -6.194 36.654 1.00 91.38 292 LEU A C 1
ATOM 2200 O O . LEU A 1 292 ? -11.317 -5.681 36.475 1.00 91.38 292 LEU A O 1
ATOM 2204 N N . THR A 1 293 ? -12.801 -7.312 36.045 1.00 91.25 293 THR A N 1
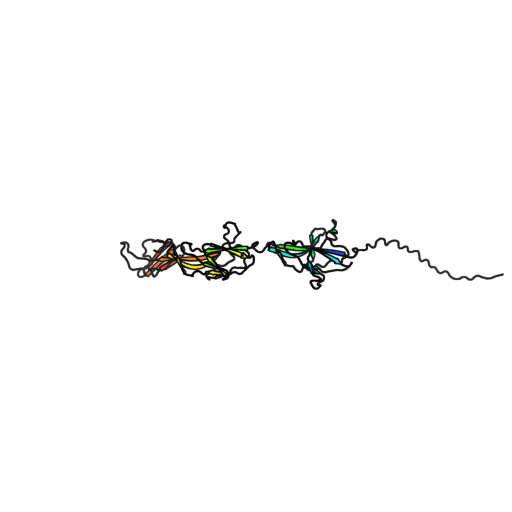ATOM 2205 C CA . THR A 1 293 ? -11.966 -8.019 35.072 1.00 91.25 293 THR A CA 1
ATOM 2206 C C . THR A 1 293 ? -12.722 -8.290 33.781 1.00 91.25 293 THR A C 1
ATOM 2208 O O . THR A 1 293 ? -13.912 -8.596 33.796 1.00 91.25 293 THR A O 1
ATOM 2211 N N . SER A 1 294 ? -12.032 -8.163 32.652 1.00 90.12 294 SER A N 1
ATOM 2212 C CA . SER A 1 294 ? -12.536 -8.553 31.336 1.00 90.12 294 SER A CA 1
ATOM 2213 C C . SER A 1 294 ? -11.386 -9.157 30.535 1.00 90.12 294 SER A C 1
ATOM 2215 O O . SER A 1 294 ? -10.473 -8.454 30.093 1.00 90.12 294 SER A O 1
ATOM 2217 N N . GLY A 1 295 ? -11.368 -10.488 30.424 1.00 86.94 295 GLY A N 1
ATOM 2218 C CA . GLY A 1 295 ? -10.214 -11.213 29.889 1.00 86.94 295 GLY A CA 1
ATOM 2219 C C . GLY A 1 295 ? -8.953 -10.944 30.719 1.00 86.94 295 GLY A C 1
ATOM 2220 O O . GLY A 1 295 ? -8.927 -11.215 31.916 1.00 86.94 295 GLY A O 1
ATOM 2221 N N . SER A 1 296 ? -7.908 -10.399 30.091 1.00 87.25 296 SER A N 1
ATOM 2222 C CA . SER A 1 296 ? -6.661 -9.997 30.763 1.00 87.25 296 SER A CA 1
ATOM 2223 C C . SER A 1 296 ? -6.687 -8.578 31.342 1.00 87.25 296 SER A C 1
ATOM 2225 O O . SER A 1 296 ? -5.718 -8.158 31.973 1.00 87.25 296 SER A O 1
ATOM 2227 N N . THR A 1 297 ? -7.746 -7.808 31.088 1.00 88.75 297 THR A N 1
ATOM 2228 C CA . THR A 1 297 ? -7.859 -6.420 31.542 1.00 88.75 297 THR A CA 1
ATOM 2229 C C . THR A 1 297 ? -8.387 -6.386 32.968 1.00 88.75 297 THR A C 1
ATOM 2231 O O . THR A 1 297 ? -9.413 -6.998 33.259 1.00 88.75 297 THR A O 1
ATOM 2234 N N . VAL A 1 298 ? -7.709 -5.642 33.844 1.00 90.25 298 VAL A N 1
ATOM 2235 C CA . VAL A 1 298 ? -8.101 -5.436 35.245 1.00 90.25 298 VAL A CA 1
ATOM 2236 C C . VAL A 1 298 ? -8.297 -3.945 35.488 1.00 90.25 298 VAL A C 1
ATOM 2238 O O . VAL A 1 298 ? -7.440 -3.138 35.128 1.00 90.25 298 VAL A O 1
ATOM 2241 N N . MET A 1 299 ? -9.413 -3.581 36.111 1.00 89.94 299 MET A N 1
ATOM 2242 C CA . MET A 1 299 ? -9.755 -2.208 36.461 1.00 89.94 299 MET A CA 1
ATOM 2243 C C . MET A 1 299 ? -10.104 -2.126 37.945 1.00 89.94 299 MET A C 1
ATOM 2245 O O . MET A 1 299 ? -10.919 -2.902 38.433 1.00 89.94 299 MET A O 1
ATOM 2249 N N . ASN A 1 300 ? -9.508 -1.166 38.651 1.00 90.19 300 ASN A N 1
ATOM 2250 C CA . ASN A 1 300 ? -9.845 -0.872 40.040 1.00 90.19 300 ASN A CA 1
ATOM 2251 C C . ASN A 1 300 ? -10.657 0.420 40.097 1.00 90.19 300 ASN A C 1
ATOM 2253 O O . ASN A 1 300 ? -10.167 1.483 39.716 1.00 90.19 300 ASN A O 1
ATOM 2257 N N . LEU A 1 301 ? -11.889 0.316 40.579 1.00 89.69 301 LEU A N 1
ATOM 2258 C CA . LEU A 1 301 ? -12.807 1.428 40.758 1.00 89.69 301 LEU A CA 1
ATOM 2259 C C . LEU A 1 301 ? -12.751 1.924 42.200 1.00 89.69 301 LEU A C 1
ATOM 2261 O O . LEU A 1 301 ? -12.857 1.133 43.134 1.00 89.69 301 LEU A O 1
ATOM 2265 N N . THR A 1 302 ? -12.630 3.238 42.361 1.00 88.81 302 THR A N 1
ATOM 2266 C CA . THR A 1 302 ? -12.761 3.961 43.642 1.00 88.81 302 THR A CA 1
ATOM 2267 C C . THR A 1 302 ? -13.892 4.996 43.607 1.00 88.81 302 THR A C 1
ATOM 2269 O O . THR A 1 302 ? -14.167 5.665 44.600 1.00 88.81 302 THR A O 1
ATOM 2272 N N . SER A 1 303 ? -14.559 5.121 42.457 1.00 88.81 303 SER A N 1
ATOM 2273 C CA . SER A 1 303 ? -15.754 5.928 42.220 1.00 88.81 303 SER A CA 1
ATOM 2274 C C . SER A 1 303 ? -16.757 5.082 41.443 1.00 88.81 303 SER A C 1
ATOM 2276 O O . SER A 1 303 ? -16.367 4.284 40.592 1.00 88.81 303 SER A O 1
ATOM 2278 N N . TYR A 1 304 ? -18.044 5.255 41.738 1.00 89.75 304 TYR A N 1
ATOM 2279 C CA . TYR A 1 304 ? -19.100 4.325 41.314 1.00 89.75 304 TYR A CA 1
ATOM 2280 C C . TYR A 1 304 ? -20.277 5.001 40.623 1.00 89.75 304 TYR A C 1
ATOM 2282 O O . TYR A 1 304 ? -21.298 4.363 40.410 1.00 89.75 304 TYR A O 1
ATOM 2290 N N . SER A 1 305 ? -20.168 6.287 40.298 1.00 90.56 305 SER A N 1
ATOM 2291 C CA . SER A 1 305 ? -21.222 7.010 39.589 1.00 90.56 305 SER A CA 1
ATOM 2292 C C . SER A 1 305 ? -20.691 7.590 38.290 1.00 90.56 305 SER A C 1
ATOM 2294 O O . SER A 1 305 ? -19.628 8.224 38.282 1.00 90.56 305 SER A O 1
ATOM 2296 N N . SER A 1 306 ? -21.449 7.367 37.210 1.00 86.94 306 SER A N 1
ATOM 2297 C CA . SER A 1 306 ? -21.232 7.941 35.876 1.00 86.94 306 SER A CA 1
ATOM 2298 C C . SER A 1 306 ? -19.792 7.796 35.355 1.00 86.94 306 SER A C 1
ATOM 2300 O O . SER A 1 306 ? -19.268 8.695 34.694 1.00 86.94 306 SER A O 1
ATOM 2302 N N . GLN A 1 307 ? -19.124 6.682 35.675 1.00 90.50 307 GLN A N 1
ATOM 2303 C CA . GLN A 1 307 ? -17.745 6.424 35.258 1.00 90.50 307 GLN A CA 1
ATOM 2304 C C . GLN A 1 307 ? -17.715 5.902 33.823 1.00 90.50 307 GLN A C 1
ATOM 2306 O O . GLN A 1 307 ? -18.420 4.953 33.500 1.00 90.50 307 GLN A O 1
ATOM 2311 N N . TRP A 1 308 ? -16.880 6.476 32.960 1.00 91.06 308 TRP A N 1
ATOM 2312 C CA . TRP A 1 308 ? -16.691 5.936 31.614 1.00 91.06 308 TRP A CA 1
ATOM 2313 C C . TRP A 1 308 ? -15.829 4.681 31.674 1.00 91.06 308 TRP A C 1
ATOM 2315 O O . TRP A 1 308 ? -14.699 4.719 32.153 1.00 91.06 308 TRP A O 1
ATOM 2325 N N . THR A 1 309 ? -16.388 3.575 31.201 1.00 92.00 309 THR A N 1
ATOM 2326 C CA . THR A 1 309 ? -15.752 2.258 31.211 1.00 92.00 309 THR A CA 1
ATOM 2327 C C . THR A 1 309 ? -15.834 1.670 29.811 1.00 92.00 309 THR A C 1
ATOM 2329 O O . THR A 1 309 ? -16.839 1.854 29.121 1.00 92.00 309 THR A O 1
ATOM 2332 N N . SER A 1 310 ? -14.786 0.970 29.370 1.00 92.62 310 SER A N 1
ATOM 2333 C CA . SER A 1 310 ? -14.777 0.354 28.041 1.00 92.62 310 SER A CA 1
ATOM 2334 C C . SER A 1 310 ? -15.968 -0.591 27.871 1.00 92.62 310 SER A C 1
ATOM 2336 O O . SER A 1 310 ? -16.291 -1.380 28.764 1.00 92.62 310 SER A O 1
ATOM 2338 N N . ALA A 1 311 ? -16.611 -0.503 26.711 1.00 91.75 311 ALA A N 1
ATOM 2339 C CA . ALA A 1 311 ? -17.721 -1.361 26.339 1.00 91.75 311 ALA A CA 1
ATOM 2340 C C . ALA A 1 311 ? -17.251 -2.820 26.316 1.00 91.75 311 ALA A C 1
ATOM 2342 O O . ALA A 1 311 ? -16.273 -3.163 25.649 1.00 91.75 311 ALA A O 1
ATOM 2343 N N . GLY A 1 312 ? -17.933 -3.677 27.068 1.00 91.19 312 GLY A N 1
ATOM 2344 C CA . GLY A 1 312 ? -17.539 -5.067 27.252 1.00 91.19 312 GLY A CA 1
ATOM 2345 C C . GLY A 1 312 ? -18.278 -5.725 28.409 1.00 91.19 312 GLY A C 1
ATOM 2346 O O . GLY A 1 312 ? -18.975 -5.061 29.174 1.00 91.19 312 GLY A O 1
ATOM 2347 N N . SER A 1 313 ? -18.108 -7.039 28.536 1.00 92.69 313 SER A N 1
ATOM 2348 C CA . SER A 1 313 ? -18.575 -7.785 29.703 1.00 92.69 313 SER A CA 1
ATOM 2349 C C . SER A 1 313 ? -17.486 -7.774 30.769 1.00 92.69 313 SER A C 1
ATOM 2351 O O . SER A 1 313 ? -16.353 -8.192 30.511 1.00 92.69 313 SER A O 1
ATOM 2353 N N . TRP A 1 314 ? -17.840 -7.321 31.963 1.00 92.81 314 TRP A N 1
ATOM 2354 C CA . TRP A 1 314 ? -16.956 -7.206 33.114 1.00 92.81 314 TRP A CA 1
ATOM 2355 C C . TRP A 1 314 ? -17.424 -8.130 34.231 1.00 92.81 314 TRP A C 1
ATOM 2357 O O . TRP A 1 314 ? -18.612 -8.213 34.516 1.00 92.81 314 TRP A O 1
ATOM 2367 N N . THR A 1 315 ? -16.498 -8.805 34.896 1.00 91.94 315 THR A N 1
ATOM 2368 C CA . THR A 1 315 ? -16.776 -9.614 36.085 1.00 91.94 315 THR A CA 1
ATOM 2369 C C . THR A 1 315 ? -16.198 -8.921 37.305 1.00 91.94 315 THR A C 1
ATOM 2371 O O . THR A 1 315 ? -15.019 -8.559 37.310 1.00 91.94 315 THR A O 1
ATOM 2374 N N . VAL A 1 316 ? -17.008 -8.757 38.349 1.00 90.31 316 VAL A N 1
ATOM 2375 C CA . VAL A 1 316 ? -16.520 -8.297 39.652 1.00 90.31 316 VAL A CA 1
ATOM 2376 C C . VAL A 1 316 ? -15.773 -9.450 40.314 1.00 90.31 316 VAL A C 1
ATOM 2378 O O . VAL A 1 316 ? -16.365 -10.489 40.600 1.00 90.31 316 VAL A O 1
ATOM 2381 N N . THR A 1 317 ? -14.476 -9.280 40.550 1.00 88.44 317 THR A N 1
ATOM 2382 C CA . THR A 1 317 ? -13.627 -10.328 41.146 1.00 88.44 317 THR A CA 1
ATOM 2383 C C . THR A 1 317 ? -13.228 -10.037 42.579 1.00 88.44 317 THR A C 1
ATOM 2385 O O . THR A 1 317 ? -12.838 -10.953 43.295 1.00 88.44 317 THR A O 1
ATOM 2388 N N . ASP A 1 318 ? -13.282 -8.774 42.993 1.00 86.06 318 ASP A N 1
ATOM 2389 C CA . ASP A 1 318 ? -12.996 -8.378 44.368 1.00 86.06 318 ASP A CA 1
ATOM 2390 C C . ASP A 1 318 ? -13.732 -7.079 44.702 1.00 86.06 318 ASP A C 1
ATOM 2392 O O . ASP A 1 318 ? -13.998 -6.249 43.829 1.00 86.06 318 ASP A O 1
ATOM 2396 N N . ALA A 1 319 ? -14.044 -6.906 45.977 1.00 86.69 319 ALA A N 1
ATOM 2397 C CA . ALA A 1 319 ? -14.518 -5.657 46.540 1.00 86.69 319 ALA A CA 1
ATOM 2398 C C . ALA A 1 319 ? -14.111 -5.598 48.013 1.00 86.69 319 ALA A C 1
ATOM 2400 O O . ALA A 1 319 ? -14.155 -6.607 48.726 1.00 86.69 319 ALA A O 1
ATOM 2401 N N . MET A 1 320 ? -13.692 -4.414 48.456 1.00 85.69 320 MET A N 1
ATOM 2402 C CA . MET A 1 320 ? -13.179 -4.211 49.808 1.00 85.69 320 MET A CA 1
ATOM 2403 C C . MET A 1 320 ? -14.006 -3.201 50.579 1.00 85.69 320 MET A C 1
ATOM 2405 O O . MET A 1 320 ? -14.049 -2.023 50.225 1.00 85.69 320 MET A O 1
ATOM 2409 N N . TRP A 1 321 ? -14.557 -3.645 51.704 1.00 83.75 321 TRP A N 1
ATOM 2410 C CA . TRP A 1 321 ? -15.145 -2.780 52.722 1.00 83.75 321 TRP A CA 1
ATOM 2411 C C . TRP A 1 321 ? -14.207 -2.725 53.919 1.00 83.75 321 TRP A C 1
ATOM 2413 O O . TRP A 1 321 ? -13.726 -3.759 54.373 1.00 83.75 321 TRP A O 1
ATOM 2423 N N . GLU A 1 322 ? -13.917 -1.516 54.401 1.00 77.19 322 GLU A N 1
ATOM 2424 C CA . GLU A 1 322 ? -13.219 -1.299 55.680 1.00 77.19 322 GLU A CA 1
ATOM 2425 C C . GLU A 1 322 ? -11.888 -2.074 55.841 1.00 77.19 322 GLU A C 1
ATOM 2427 O O . GLU A 1 322 ? -11.476 -2.413 56.945 1.00 77.19 322 GLU A O 1
ATOM 2432 N N . GLY A 1 323 ? -11.185 -2.357 54.736 1.00 70.81 323 GLY A N 1
ATOM 2433 C CA . GLY A 1 323 ? -9.907 -3.083 54.741 1.00 70.81 323 GLY A CA 1
ATOM 2434 C C . GLY A 1 323 ? -10.004 -4.608 54.588 1.00 70.81 323 GLY A C 1
ATOM 2435 O O . GLY A 1 323 ? -8.969 -5.264 54.473 1.00 70.81 323 GLY A O 1
ATOM 2436 N N . ALA A 1 324 ? -11.209 -5.181 54.531 1.00 72.25 324 ALA A N 1
ATOM 2437 C CA . ALA A 1 324 ? -11.433 -6.609 54.310 1.00 72.25 324 ALA A CA 1
ATOM 2438 C C . ALA A 1 324 ? -11.745 -6.912 52.832 1.00 72.25 324 ALA A C 1
ATOM 2440 O O . ALA A 1 324 ? -12.685 -6.359 52.263 1.00 72.25 324 ALA A O 1
ATOM 2441 N N . LYS A 1 325 ? -10.936 -7.782 52.210 1.00 68.00 325 LYS A N 1
ATOM 2442 C CA . LYS A 1 325 ? -11.070 -8.215 50.804 1.00 68.00 325 LYS A CA 1
ATOM 2443 C C . LYS A 1 325 ? -11.954 -9.453 50.659 1.00 68.00 325 LYS A C 1
ATOM 2445 O O . LYS A 1 325 ? -12.134 -10.199 51.619 1.00 68.00 325 LYS A O 1
ATOM 2450 N N . GLY A 1 326 ? -12.420 -9.716 49.438 1.00 66.75 326 GLY A N 1
ATOM 2451 C CA . GLY A 1 326 ? -13.129 -10.946 49.086 1.00 66.75 326 GLY A CA 1
ATOM 2452 C C . GLY A 1 326 ? -14.586 -10.985 49.541 1.00 66.75 326 GLY A C 1
ATOM 2453 O O . GLY A 1 326 ? -15.180 -12.059 49.581 1.00 66.75 326 GLY A O 1
ATOM 2454 N N . ILE A 1 327 ? -15.179 -9.834 49.874 1.00 65.75 327 ILE A N 1
ATOM 2455 C CA . ILE A 1 327 ? -16.581 -9.730 50.309 1.00 65.75 327 ILE A CA 1
ATOM 2456 C C . ILE A 1 327 ? -17.486 -9.550 49.080 1.00 65.75 327 ILE A C 1
ATOM 2458 O O . ILE A 1 327 ? -18.297 -8.635 48.998 1.00 65.75 327 ILE A O 1
ATOM 2462 N N . VAL A 1 328 ? -17.328 -10.406 48.071 1.00 66.00 328 VAL A N 1
ATOM 2463 C CA . VAL A 1 328 ? -18.242 -10.456 46.922 1.00 66.00 328 VAL A CA 1
ATOM 2464 C C . VAL A 1 328 ? -18.963 -11.793 46.971 1.00 66.00 328 VAL A C 1
ATOM 2466 O O . VAL A 1 328 ? -18.343 -12.852 46.891 1.00 66.00 328 VAL A O 1
ATOM 2469 N N . ALA A 1 329 ? -20.285 -11.754 47.133 1.00 61.81 329 ALA A N 1
ATOM 2470 C CA . ALA A 1 329 ? -21.107 -12.951 47.042 1.00 61.81 329 ALA A CA 1
ATOM 2471 C C . ALA A 1 329 ? -21.258 -13.344 45.562 1.00 61.81 329 ALA A C 1
ATOM 2473 O O . ALA A 1 329 ? -22.048 -12.757 44.826 1.00 61.81 329 ALA A O 1
ATOM 2474 N N . GLY A 1 330 ? -20.481 -14.336 45.123 1.00 66.44 330 GLY A N 1
ATOM 2475 C CA . GLY A 1 330 ? -20.490 -14.828 43.742 1.00 66.44 330 GLY A CA 1
ATOM 2476 C C . GLY A 1 330 ? -19.575 -14.043 42.795 1.00 66.44 330 GLY A C 1
ATOM 2477 O O . GLY A 1 330 ? -18.644 -13.371 43.224 1.00 66.44 330 GLY A O 1
ATOM 2478 N N . LEU A 1 331 ? -19.830 -14.171 41.490 1.00 73.44 331 LEU A N 1
ATOM 2479 C CA . LEU A 1 331 ? -19.092 -13.501 40.411 1.00 73.44 331 LEU A CA 1
ATOM 2480 C C . LEU A 1 331 ? -20.077 -12.705 39.545 1.00 73.44 331 LEU A C 1
ATOM 2482 O O . LEU A 1 331 ? -20.423 -13.152 38.447 1.00 73.44 331 LEU A O 1
ATOM 2486 N N . PRO A 1 332 ? -20.607 -11.573 40.041 1.00 85.00 332 PRO A N 1
ATOM 2487 C CA . PRO A 1 332 ? -21.574 -10.804 39.279 1.00 85.00 332 PRO A CA 1
ATOM 2488 C C . PRO A 1 332 ? -20.926 -10.239 38.011 1.00 85.00 332 PRO A C 1
ATOM 2490 O O . PRO A 1 332 ? -19.774 -9.792 38.010 1.00 85.00 332 PRO A O 1
ATOM 2493 N N . THR A 1 333 ? -21.689 -10.281 36.922 1.00 89.00 333 THR A N 1
ATOM 2494 C CA . THR A 1 333 ? -21.290 -9.782 35.606 1.00 89.00 333 THR A CA 1
ATOM 2495 C C . THR A 1 333 ? -22.013 -8.481 35.290 1.00 89.00 333 THR A C 1
ATOM 2497 O O . THR A 1 333 ? -23.229 -8.393 35.447 1.00 89.00 333 THR A O 1
ATOM 2500 N N . ILE A 1 334 ? -21.268 -7.496 34.805 1.00 89.88 334 ILE A N 1
ATOM 2501 C CA . ILE A 1 334 ? -21.755 -6.210 34.316 1.00 89.88 334 ILE A CA 1
ATOM 2502 C C . ILE A 1 334 ? -21.574 -6.213 32.801 1.00 89.88 334 ILE A C 1
ATOM 2504 O O . ILE A 1 334 ? -20.448 -6.313 32.309 1.00 89.88 334 ILE A O 1
ATOM 2508 N N . ASP A 1 335 ? -22.671 -6.109 32.062 1.00 90.75 335 ASP A N 1
ATOM 2509 C CA . ASP A 1 335 ? -22.645 -6.109 30.603 1.00 90.75 335 ASP A CA 1
ATOM 2510 C C . ASP A 1 335 ? -22.788 -4.686 30.049 1.00 90.75 335 ASP A C 1
ATOM 2512 O O . ASP A 1 335 ? -23.884 -4.137 29.988 1.00 90.75 335 ASP A O 1
ATOM 2516 N N . LEU A 1 336 ? -21.667 -4.100 29.621 1.00 90.38 336 LEU A N 1
ATOM 2517 C CA . LEU A 1 336 ? -21.615 -2.812 28.923 1.00 90.38 336 LEU A CA 1
ATOM 2518 C C . LEU A 1 336 ? -21.527 -2.991 27.398 1.00 90.38 336 LEU A C 1
ATOM 2520 O O . LEU A 1 336 ? -21.084 -2.086 26.695 1.00 90.38 336 LEU A O 1
ATOM 2524 N N . THR A 1 337 ? -21.865 -4.156 26.837 1.00 87.00 337 THR A N 1
ATOM 2525 C CA . THR A 1 337 ? -21.808 -4.347 25.375 1.00 87.00 337 THR A CA 1
ATOM 2526 C C . THR A 1 337 ? -22.932 -3.606 24.648 1.00 87.00 337 THR A C 1
ATOM 2528 O O . THR A 1 337 ? -22.722 -3.116 23.536 1.00 87.00 337 THR A O 1
ATOM 2531 N N . GLY A 1 338 ? -24.105 -3.489 25.282 1.00 81.81 338 GLY A N 1
ATOM 2532 C CA . GLY A 1 338 ? -25.312 -2.903 24.692 1.00 81.81 338 GLY A CA 1
ATOM 2533 C C . GLY A 1 338 ? -25.633 -1.466 25.109 1.00 81.81 338 GLY A C 1
ATOM 2534 O O . GLY A 1 338 ? -26.465 -0.834 24.460 1.00 81.81 338 GLY A O 1
ATOM 2535 N N . GLY A 1 339 ? -25.010 -0.933 26.163 1.00 85.38 339 GLY A N 1
ATOM 2536 C CA . GLY A 1 339 ? -25.411 0.356 26.723 1.00 85.38 339 GLY A CA 1
ATOM 2537 C C . GLY A 1 339 ? -24.753 0.697 28.056 1.00 85.38 339 GLY A C 1
ATOM 2538 O O . GLY A 1 339 ? -23.937 -0.061 28.575 1.00 85.38 339 GLY A O 1
ATOM 2539 N N . ALA A 1 340 ? -25.133 1.856 28.594 1.00 80.38 340 ALA A N 1
ATOM 2540 C CA . ALA A 1 340 ? -24.829 2.234 29.970 1.00 80.38 340 ALA A CA 1
ATOM 2541 C C . ALA A 1 340 ? -25.601 1.354 30.963 1.00 80.38 340 ALA A C 1
ATOM 2543 O O . ALA A 1 340 ? -26.725 0.936 30.673 1.00 80.38 340 ALA A O 1
ATOM 2544 N N . VAL A 1 341 ? -24.987 1.111 32.122 1.00 75.25 341 VAL A N 1
ATOM 2545 C CA . VAL A 1 341 ? -25.536 0.325 33.239 1.00 75.25 341 VAL A CA 1
ATOM 2546 C C . VAL A 1 341 ? -25.366 1.111 34.527 1.00 75.25 341 VAL A C 1
ATOM 2548 O O . VAL A 1 341 ? -24.273 1.691 34.724 1.00 75.25 341 VAL A O 1
#

Secondary structure (DSSP, 8-state):
-----------------------------S-SSSEEEEEEESS-TTT---EEEETTPPTTTTEEESSEEEEE-TT---EEEES-SEEE-TTT--EEEEEEEEEEETTEEEEEESSSEE---SSS-B-GGG--SSSS-TTPPEEEEEEEEPPSS-SSEEEEEEEESS-TTT--EEEEETTTEEEEESEEEEEEETTB---EEEE-S-SEEE-TTT--EEEEEEEEESSTTS--BSSSEEEP--B-S-BS-TT-SS-------EEEEEEEEEEE----B-TTS-B-PPPSEEEEEETTEEEEES--SSEEEESSEEEEEEEEBTTB----SS--EEE-SSS--

Radius of gyration: 43.95 Å; chains: 1; bounding box: 130×40×150 Å

Foldseek 3Di:
DDDDDDDDDDDDDPPDPDDPDDDDDPPQLADPPWAKAAEAEPDDVQFHWWKKAKQPDDPPVRIDTHRDIDTHGAFDKIKIFTPCQWDQGPQARKIWHFDAKWWQWQVGIDHPGHGIDIDDGRSHHQDCVQQDPDHISPSHHIYRYIDIGHHQADRFWAKAKEAEPDDVQQHWWWKDKQNPDIDTDRIDIDTDTAQDDQIKIAGPDDQWDAGPRFRWIWHFAWKDWLAPQFDIDSHRMGTHDRDRYHQDDCPDPVGRNHRTHMYRYIFIWAFFADWDADPVRHGDDAFCWWWKDDPPDIDIDRDGGRDIDGQAKIWTDWTHHPRDIDPDDDTDIDHRNRHYD

Sequence (341 aa):
MRKRFPFLLLVLTLSAAVIPGFIFSARASGCTTPCSVDTITNVPSSEGVVQVQLDSGVCPANCFSLNHTFTFANNTQHTVKVLNTFFIGALSGKRYSFAGWYTYGTSGWFQFDSNPLNTPPSYIDYTVAKCQPGPPGQNCPFWAVYTVTPPLGCKTNCYMDVSTNVPSSDGMVTVKVDNAISYGLPQVSLPFGNGTGPHTIQLTSPTTFTGAGSGARYVWKQWSCVCSDIASTTGTTLTTPVIYKNYTDPTRSPPLKGVGGLTAIFDKEFQLTLSFVDPSNQAIAAPAFVTLTSGSTVMNLTSYSSQWTSAGSWTVTDAMWEGAKGIVAGLPTIDLTGGAV

pLDDT: mean 83.26, std 16.11, range [31.92, 97.5]